Protein AF-A0A7J9RVY5-F1 (afdb_monomer_lite)

Secondary structure (DSSP, 8-state):
--HHHHHHHHHHHHHHTT---S-EEE-GGG--HHHHHHHTTS-EEEEE-HHHH---S-EEEEEEEEETTEEEEEEEEEEE-TTS-EEEEEE---S-HHHHHHHHHHHHHHHHHHHHHHHHHPPP-----HHHHHHHHHHHHHHHHHHHHTBTTB-HHHHHHHHHHHHH---HHHHHHHHHHHHHHHHHHHHTT--

Organism: Sulfurisphaera ohwakuensis (NCBI:txid69656)

Sequence (195 aa):
MTRLEIVENLIQQILALGLEIELVTLDAGFYSVDVINYLSRFNFIIGVPVEKVGIHRNFDGDYTAKSNGKKATFRLIVHHGREKEYLAKGTNLDVNRSIVVKWYNKVRTPIETSYKLIKSFLIFTSSRSWLFRLFIFLLAMLTYTLYLLLKGTTSKEDFRLLLTILLLQDNITILQEYLVKLFYPLFNSLELFSG

pLDDT: mean 85.32, std 13.31, range [40.22, 97.62]

Foldseek 3Di:
DALQVVVVVVVVVCVVVVDDDQEAEEEQVSDDLNNLVVCVVHWYKYWHDCVQVVDLDFDWAWDWDDDPNGIHIFTKGWDQDPVRDITIMTTNDPDDPVVSVVVNCVVVVVVVVLVVQLVVQQDDDPDPDPVVNVVSSVVSNVLSVVVVLQPPPDDPVRSVVLVVCVVPPPDVVVNVVVVCVSCVVVVVVVVVVVD

Radius of gyration: 22.19 Å; chains: 1; bounding box: 43×54×54 Å

Structure (mmCIF, N/CA/C/O backbone):
data_AF-A0A7J9RVY5-F1
#
_entry.id   AF-A0A7J9RVY5-F1
#
loop_
_atom_site.group_PDB
_atom_site.id
_atom_site.type_symbol
_atom_site.label_atom_id
_atom_site.label_alt_id
_atom_site.label_comp_id
_atom_site.label_asym_id
_atom_site.label_entity_id
_atom_site.label_seq_id
_atom_site.pdbx_PDB_ins_code
_atom_site.Cartn_x
_atom_site.Cartn_y
_atom_site.Cartn_z
_atom_site.occupancy
_atom_site.B_iso_or_equiv
_atom_site.auth_seq_id
_atom_site.auth_comp_id
_atom_site.auth_asym_id
_atom_site.auth_atom_id
_atom_site.pdbx_PDB_model_num
ATOM 1 N N . MET A 1 1 ? -9.584 -16.449 1.658 1.00 78.19 1 MET A N 1
ATOM 2 C CA . MET A 1 1 ? -9.492 -15.185 0.912 1.00 78.19 1 MET A CA 1
ATOM 3 C C . MET A 1 1 ? -8.128 -15.102 0.248 1.00 78.19 1 MET A C 1
ATOM 5 O O . MET A 1 1 ? -7.122 -15.227 0.944 1.00 78.19 1 MET A O 1
ATOM 9 N N . THR A 1 2 ? -8.075 -14.989 -1.074 1.00 92.38 2 THR A N 1
ATOM 10 C CA . THR A 1 2 ? -6.818 -14.895 -1.835 1.00 92.38 2 THR A CA 1
ATOM 11 C C . THR A 1 2 ? -6.280 -13.458 -1.857 1.00 92.38 2 THR A C 1
ATOM 13 O O . THR A 1 2 ? -6.992 -12.507 -1.540 1.00 92.38 2 THR A O 1
ATOM 16 N N . ARG A 1 3 ? -5.005 -13.268 -2.234 1.00 93.88 3 ARG A N 1
ATOM 17 C CA . ARG A 1 3 ? -4.419 -11.918 -2.390 1.00 93.88 3 ARG A CA 1
ATOM 18 C C . ARG A 1 3 ? -5.166 -11.092 -3.435 1.00 93.88 3 ARG A C 1
ATOM 20 O O . ARG A 1 3 ? -5.320 -9.892 -3.245 1.00 93.88 3 ARG A O 1
ATOM 27 N N . LEU A 1 4 ? -5.614 -11.745 -4.507 1.00 95.50 4 LEU A N 1
ATOM 28 C CA . LEU A 1 4 ? -6.390 -11.116 -5.567 1.00 95.50 4 LEU A CA 1
ATOM 29 C C . LEU A 1 4 ? -7.741 -10.631 -5.035 1.00 95.50 4 LEU A C 1
ATOM 31 O O . LEU A 1 4 ? -8.028 -9.450 -5.160 1.00 95.50 4 LEU A O 1
ATOM 35 N N . GLU A 1 5 ? -8.496 -11.492 -4.347 1.00 96.62 5 GLU A N 1
ATOM 36 C CA . GLU A 1 5 ? -9.796 -11.127 -3.758 1.00 96.62 5 GLU A CA 1
ATOM 37 C C . GLU A 1 5 ? -9.694 -9.930 -2.803 1.00 96.62 5 GLU A C 1
ATOM 39 O O . GLU A 1 5 ? -10.584 -9.085 -2.766 1.00 96.62 5 GLU A O 1
ATOM 44 N N . ILE A 1 6 ? -8.608 -9.829 -2.024 1.00 95.94 6 ILE A N 1
ATOM 45 C CA . ILE A 1 6 ? -8.374 -8.669 -1.145 1.00 95.94 6 ILE A CA 1
ATOM 46 C C . ILE A 1 6 ? -8.222 -7.393 -1.975 1.00 95.94 6 ILE A C 1
ATOM 48 O O . ILE A 1 6 ? -8.860 -6.388 -1.674 1.00 95.94 6 ILE A O 1
ATOM 52 N N . VAL A 1 7 ? -7.385 -7.429 -3.013 1.00 96.25 7 VAL A N 1
ATOM 53 C CA . VAL A 1 7 ? -7.118 -6.267 -3.872 1.00 96.25 7 VAL A CA 1
ATOM 54 C C . VAL A 1 7 ? -8.370 -5.859 -4.649 1.00 96.25 7 VAL A C 1
ATOM 56 O O . VAL A 1 7 ? -8.686 -4.673 -4.707 1.00 96.25 7 VAL A O 1
ATOM 59 N N . GLU A 1 8 ? -9.108 -6.827 -5.193 1.00 96.62 8 GLU A N 1
ATOM 60 C CA . GLU A 1 8 ? -10.379 -6.603 -5.883 1.00 96.62 8 GLU A CA 1
ATOM 61 C C . GLU A 1 8 ? -11.393 -5.933 -4.959 1.00 96.62 8 GLU A C 1
ATOM 63 O O . GLU A 1 8 ? -11.909 -4.871 -5.296 1.00 96.62 8 GLU A O 1
ATOM 68 N N . ASN A 1 9 ? -11.610 -6.479 -3.759 1.00 96.62 9 ASN A N 1
ATOM 69 C CA . ASN A 1 9 ? -12.565 -5.916 -2.807 1.00 96.62 9 ASN A CA 1
ATOM 70 C C . ASN A 1 9 ? -12.193 -4.499 -2.358 1.00 96.62 9 ASN A C 1
ATOM 72 O O . ASN A 1 9 ? -13.079 -3.660 -2.210 1.00 96.62 9 ASN A O 1
ATOM 76 N N . LEU A 1 10 ? -10.904 -4.212 -2.152 1.00 94.75 10 LEU A N 1
ATOM 77 C CA . LEU A 1 10 ? -10.448 -2.866 -1.794 1.00 94.75 10 LEU A CA 1
ATOM 78 C C . LEU A 1 10 ? -10.665 -1.868 -2.936 1.00 94.75 10 LEU A C 1
ATOM 80 O O . LEU A 1 10 ? -11.142 -0.762 -2.696 1.00 94.75 10 LEU A O 1
ATOM 84 N N . ILE A 1 11 ? -10.367 -2.257 -4.177 1.00 95.69 11 ILE A N 1
ATOM 85 C CA . ILE A 1 11 ? -10.605 -1.404 -5.348 1.00 95.69 11 ILE A CA 1
ATOM 86 C C . ILE A 1 11 ? -12.103 -1.171 -5.559 1.00 95.69 11 ILE A C 1
ATOM 88 O O . ILE A 1 11 ? -12.505 -0.034 -5.786 1.00 95.69 11 ILE A O 1
ATOM 92 N N . GLN A 1 12 ? -12.938 -2.202 -5.416 1.00 95.25 12 GLN A N 1
ATOM 93 C CA . GLN A 1 12 ? -14.391 -2.055 -5.535 1.00 95.25 12 GLN A CA 1
ATOM 94 C C . GLN A 1 12 ? -14.966 -1.104 -4.482 1.00 95.25 12 GLN A C 1
ATOM 96 O O . GLN A 1 12 ? -15.830 -0.298 -4.807 1.00 95.25 12 GLN A O 1
ATOM 101 N N . GLN A 1 13 ? -14.456 -1.135 -3.247 1.00 95.38 13 GLN A N 1
ATOM 102 C CA . GLN A 1 13 ? -14.859 -0.175 -2.216 1.00 95.38 13 GLN A CA 1
ATOM 103 C C . GLN A 1 13 ? -14.513 1.266 -2.606 1.00 95.38 13 GLN A C 1
ATOM 105 O O . GLN A 1 13 ? -15.342 2.150 -2.426 1.00 95.38 13 GLN A O 1
ATOM 110 N N . ILE A 1 14 ? -13.328 1.509 -3.175 1.00 93.62 14 ILE A N 1
ATOM 111 C CA . ILE A 1 14 ? -12.928 2.852 -3.631 1.00 93.62 14 ILE A CA 1
ATOM 112 C C . ILE A 1 14 ? -13.825 3.325 -4.782 1.00 93.62 14 ILE A C 1
ATOM 114 O O . ILE A 1 14 ? -14.318 4.450 -4.754 1.00 93.62 14 ILE A O 1
ATOM 118 N N . LEU A 1 15 ? -14.091 2.456 -5.760 1.00 93.00 15 LEU A N 1
ATOM 119 C CA 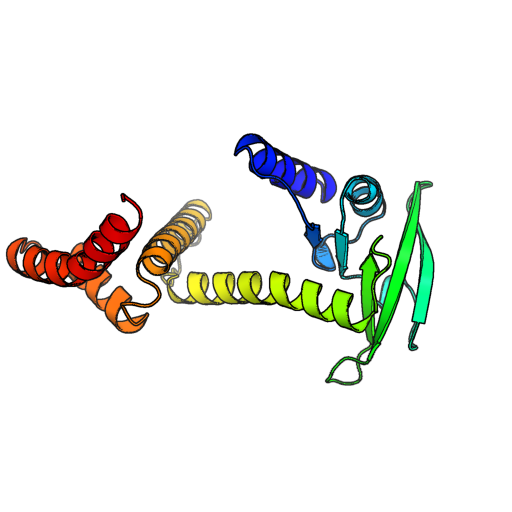. LEU A 1 15 ? -14.959 2.778 -6.895 1.00 93.00 15 LEU A CA 1
ATOM 120 C C . LEU A 1 15 ? -16.412 3.022 -6.462 1.00 93.00 15 LEU A C 1
ATOM 122 O O . LEU A 1 15 ? -17.058 3.929 -6.976 1.00 93.00 15 LEU A O 1
ATOM 126 N N . ALA A 1 16 ? -16.915 2.266 -5.481 1.00 95.50 16 ALA A N 1
ATOM 127 C CA . ALA A 1 16 ? -18.249 2.460 -4.912 1.00 95.50 16 ALA A CA 1
ATOM 128 C C . ALA A 1 16 ? -18.402 3.807 -4.181 1.00 95.50 16 ALA A C 1
ATOM 130 O O . ALA A 1 16 ? -19.516 4.309 -4.058 1.00 95.50 16 ALA A O 1
ATOM 131 N N . LEU A 1 17 ? -17.295 4.410 -3.733 1.00 94.62 17 LEU A N 1
ATOM 132 C CA . LEU A 1 17 ? -17.270 5.772 -3.190 1.00 94.62 17 LEU A CA 1
ATOM 133 C C . LEU A 1 17 ? -17.254 6.855 -4.287 1.00 94.62 17 LEU A C 1
ATOM 135 O O . LEU A 1 17 ? -17.244 8.038 -3.959 1.00 94.62 17 LEU A O 1
ATOM 139 N N . GLY A 1 18 ? -17.242 6.476 -5.571 1.00 93.38 18 GLY A N 1
ATOM 140 C CA . GLY A 1 18 ? -17.193 7.408 -6.702 1.00 93.38 18 GLY A CA 1
ATOM 141 C C . GLY A 1 18 ? -15.821 8.049 -6.923 1.00 93.38 18 GLY A C 1
ATOM 142 O O . GLY A 1 18 ? -15.733 9.086 -7.574 1.00 93.38 18 GLY A O 1
ATOM 143 N N . LEU A 1 19 ? -14.754 7.465 -6.367 1.00 92.38 19 LEU A N 1
ATOM 144 C CA . LEU A 1 19 ? -13.394 7.988 -6.487 1.00 92.38 19 LEU A CA 1
ATOM 145 C C . LEU A 1 19 ? -12.668 7.376 -7.688 1.00 92.38 19 LEU A C 1
ATOM 147 O O . LEU A 1 19 ? -12.682 6.160 -7.891 1.00 92.38 19 LEU A O 1
ATOM 151 N N . GLU A 1 20 ? -11.968 8.219 -8.444 1.00 92.25 20 GLU A N 1
ATOM 152 C CA . GLU A 1 20 ? -11.080 7.775 -9.517 1.00 92.25 20 GLU A CA 1
ATOM 153 C C . GLU A 1 20 ? -9.735 7.286 -8.962 1.00 92.25 20 GLU A C 1
ATOM 155 O O . GLU A 1 20 ? -9.159 7.866 -8.038 1.00 92.25 20 GLU A O 1
ATOM 160 N N . ILE A 1 21 ? -9.214 6.202 -9.539 1.00 93.75 21 ILE A N 1
ATOM 161 C CA . ILE A 1 21 ? -7.953 5.587 -9.116 1.00 93.75 21 ILE A CA 1
ATOM 162 C C . ILE A 1 21 ? -6.838 6.024 -10.068 1.00 93.75 21 ILE A C 1
ATOM 164 O O . ILE A 1 21 ? -6.698 5.479 -11.161 1.00 93.75 21 ILE A O 1
ATOM 168 N N . GLU A 1 22 ? -6.007 6.971 -9.629 1.00 93.69 22 GLU A N 1
ATOM 169 C CA . GLU A 1 22 ? -4.858 7.458 -10.410 1.00 93.69 22 GLU A CA 1
ATOM 170 C C . GLU A 1 22 ? -3.693 6.453 -10.433 1.00 93.69 22 GLU A C 1
ATOM 172 O O . GLU A 1 22 ? -3.043 6.261 -11.462 1.00 93.69 22 GLU A O 1
ATOM 177 N N . LEU A 1 23 ? -3.413 5.816 -9.289 1.00 95.12 23 LEU A N 1
ATOM 178 C CA . LEU A 1 23 ? -2.263 4.935 -9.094 1.00 95.12 23 LEU A CA 1
ATOM 179 C C . LEU A 1 23 ? -2.535 3.903 -7.995 1.00 95.12 23 LEU A C 1
ATOM 181 O O . LEU A 1 23 ? -2.891 4.255 -6.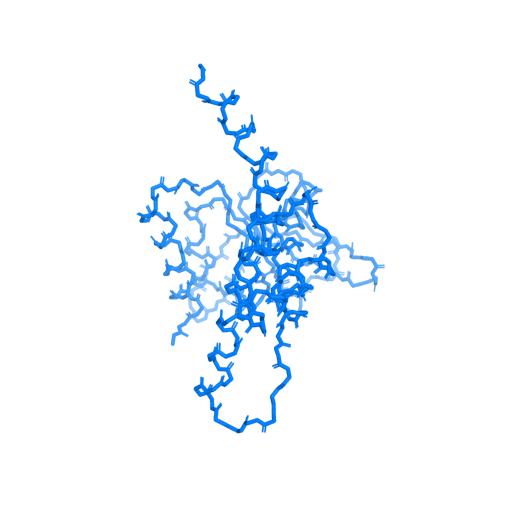871 1.00 95.12 23 LEU A O 1
ATOM 185 N N . VAL A 1 24 ? -2.262 2.631 -8.282 1.00 96.38 24 VAL A N 1
ATOM 186 C CA . VAL A 1 24 ? -2.326 1.546 -7.297 1.00 96.38 24 VAL A CA 1
ATOM 187 C C . VAL A 1 24 ? -0.921 1.156 -6.855 1.00 96.38 24 VAL A C 1
ATOM 189 O O . VAL A 1 24 ? -0.122 0.653 -7.644 1.00 96.38 24 VAL A O 1
ATOM 192 N N . THR A 1 25 ? -0.607 1.333 -5.571 1.00 96.19 25 THR A N 1
ATOM 193 C CA . THR A 1 25 ? 0.672 0.874 -5.014 1.00 96.19 25 THR A CA 1
ATOM 194 C C . THR A 1 25 ? 0.478 -0.259 -4.021 1.00 96.19 25 THR A C 1
ATOM 196 O O . THR A 1 25 ? -0.273 -0.099 -3.060 1.00 96.19 25 THR A O 1
ATOM 199 N N . LEU A 1 26 ? 1.192 -1.370 -4.199 1.00 95.69 26 LEU A N 1
ATOM 200 C CA . LEU A 1 26 ? 1.130 -2.522 -3.296 1.00 95.69 26 LEU A CA 1
ATOM 201 C C . LEU A 1 26 ? 2.520 -2.945 -2.827 1.00 95.69 26 LEU A C 1
ATOM 203 O O . LEU A 1 26 ? 3.500 -2.839 -3.560 1.00 95.69 26 LEU A O 1
ATOM 207 N N . ASP A 1 27 ? 2.607 -3.472 -1.611 1.00 93.62 27 ASP A N 1
ATOM 208 C CA . ASP A 1 27 ? 3.861 -4.010 -1.089 1.00 93.62 27 ASP A CA 1
ATOM 209 C C . ASP A 1 27 ? 4.161 -5.428 -1.614 1.00 93.62 27 ASP A C 1
ATOM 211 O O . ASP A 1 27 ? 3.298 -6.110 -2.175 1.00 93.62 27 ASP A O 1
ATOM 215 N N . ALA A 1 28 ? 5.392 -5.898 -1.398 1.00 93.38 28 ALA A N 1
ATOM 216 C CA . ALA A 1 28 ? 5.871 -7.202 -1.853 1.00 93.38 28 ALA A CA 1
ATOM 217 C C . ALA A 1 28 ? 5.049 -8.396 -1.333 1.00 93.38 28 ALA A C 1
ATOM 219 O O . ALA A 1 28 ? 5.008 -9.441 -1.986 1.00 93.38 28 ALA A O 1
ATOM 220 N N . GLY A 1 29 ? 4.330 -8.237 -0.215 1.00 93.06 29 GLY A N 1
ATOM 221 C CA . GLY A 1 29 ? 3.389 -9.241 0.293 1.00 93.06 29 GLY A CA 1
ATOM 222 C C . GLY A 1 29 ? 2.243 -9.581 -0.673 1.00 93.06 29 GLY A C 1
ATOM 223 O O . GLY A 1 29 ? 1.740 -10.707 -0.655 1.00 93.06 29 GLY A O 1
ATOM 224 N N . PHE A 1 30 ? 1.869 -8.657 -1.566 1.00 95.25 30 PHE A N 1
ATOM 225 C CA . PHE A 1 30 ? 0.822 -8.863 -2.574 1.00 95.25 30 PHE A CA 1
ATOM 226 C C . PHE A 1 30 ? 1.353 -9.397 -3.911 1.00 95.25 30 PHE A C 1
ATOM 228 O O . PHE A 1 30 ? 0.563 -9.721 -4.799 1.00 95.25 30 PHE A O 1
ATOM 235 N N . TYR A 1 31 ? 2.673 -9.557 -4.058 1.00 95.25 31 TYR A N 1
ATOM 236 C CA . TYR A 1 31 ? 3.283 -10.026 -5.300 1.00 95.25 31 TYR A CA 1
ATOM 237 C C . TYR A 1 31 ? 2.786 -11.429 -5.684 1.00 95.25 31 TYR A C 1
ATOM 239 O O . TYR A 1 31 ? 3.057 -12.433 -5.010 1.00 95.25 31 TYR A O 1
ATOM 247 N N . SER A 1 32 ? 2.043 -11.493 -6.788 1.00 95.38 32 SER A N 1
ATOM 248 C CA . SER A 1 32 ? 1.593 -12.718 -7.448 1.00 95.38 32 SER A CA 1
ATOM 249 C C . SER A 1 32 ? 1.232 -12.420 -8.903 1.00 95.38 32 SER A C 1
ATOM 251 O O . SER A 1 32 ? 0.860 -11.295 -9.228 1.00 95.38 32 SER A O 1
ATOM 253 N N . VAL A 1 33 ? 1.327 -13.430 -9.772 1.00 95.62 33 VAL A N 1
ATOM 254 C CA . VAL A 1 33 ? 0.987 -13.293 -11.200 1.00 95.62 33 VAL A CA 1
ATOM 255 C C . VAL A 1 33 ? -0.466 -12.846 -11.387 1.00 95.62 33 VAL A C 1
ATOM 257 O O . VAL A 1 33 ? -0.729 -11.975 -12.207 1.00 95.62 33 VAL A O 1
ATOM 260 N N . ASP A 1 34 ? -1.390 -13.378 -10.585 1.00 96.00 34 ASP A N 1
ATOM 261 C CA . ASP A 1 34 ? -2.809 -13.014 -10.641 1.00 96.00 34 ASP A CA 1
ATOM 262 C C . ASP A 1 34 ? -3.054 -11.544 -10.270 1.00 96.00 34 ASP A C 1
ATOM 264 O O . ASP A 1 34 ? -3.747 -10.837 -10.998 1.00 96.00 34 ASP A O 1
ATOM 268 N N . VAL A 1 35 ? -2.424 -11.055 -9.193 1.00 96.94 35 VAL A N 1
ATOM 269 C CA . VAL A 1 35 ? -2.526 -9.641 -8.791 1.00 96.94 35 VAL A CA 1
ATOM 270 C C . VAL A 1 35 ? -1.943 -8.727 -9.865 1.00 96.94 35 VAL A C 1
ATOM 272 O O . VAL A 1 35 ? -2.559 -7.723 -10.192 1.00 96.94 35 VAL A O 1
ATOM 275 N N . ILE A 1 36 ? -0.794 -9.064 -10.455 1.00 96.56 36 ILE A N 1
ATOM 276 C CA . ILE A 1 36 ? -0.178 -8.226 -11.499 1.00 96.56 36 ILE A CA 1
ATOM 277 C C . ILE A 1 36 ? -1.064 -8.165 -12.746 1.00 96.56 36 ILE A C 1
ATOM 279 O O . ILE A 1 36 ? -1.282 -7.085 -13.290 1.00 96.56 36 ILE A O 1
ATOM 283 N N . ASN A 1 37 ? -1.615 -9.303 -13.173 1.00 96.56 37 ASN A N 1
ATOM 284 C CA . ASN A 1 37 ? -2.540 -9.342 -14.302 1.00 96.56 37 ASN A CA 1
ATOM 285 C C . ASN A 1 37 ? -3.797 -8.508 -14.034 1.00 96.56 37 ASN A C 1
ATOM 287 O O . ASN A 1 37 ? -4.242 -7.789 -14.922 1.00 96.56 37 ASN A O 1
ATOM 291 N N . TYR A 1 38 ? -4.338 -8.540 -12.816 1.00 96.75 38 TYR A N 1
ATOM 292 C CA . TYR A 1 38 ? -5.455 -7.675 -12.439 1.00 96.75 38 TYR A CA 1
ATOM 293 C C . TYR A 1 38 ? -5.069 -6.186 -12.438 1.00 96.75 38 TYR A C 1
ATOM 295 O O . TYR A 1 38 ? -5.774 -5.359 -13.017 1.00 96.75 38 TYR A O 1
ATOM 303 N N . LEU A 1 39 ? -3.913 -5.852 -11.855 1.00 96.50 39 LEU A N 1
ATOM 304 C CA . LEU A 1 39 ? -3.394 -4.486 -11.791 1.00 96.50 39 LEU A CA 1
ATOM 305 C C . LEU A 1 39 ? -3.061 -3.890 -13.158 1.00 96.50 39 LEU A C 1
ATOM 307 O O . LEU A 1 39 ? -3.041 -2.674 -13.265 1.00 96.50 39 LEU A O 1
ATOM 311 N N . SER A 1 40 ? -2.842 -4.701 -14.198 1.00 94.69 40 SER A N 1
ATOM 312 C CA . SER A 1 40 ? -2.538 -4.219 -15.557 1.00 94.69 40 SER A CA 1
ATOM 313 C C . SER A 1 40 ? -3.595 -3.271 -16.144 1.00 94.69 40 SER A C 1
ATOM 315 O O . SER A 1 40 ? -3.294 -2.513 -17.062 1.00 94.69 40 SER A O 1
ATOM 317 N N . ARG A 1 41 ? -4.814 -3.286 -15.590 1.00 95.00 41 ARG A N 1
ATOM 318 C CA . ARG A 1 41 ? -5.923 -2.379 -15.927 1.00 95.00 41 ARG A CA 1
ATOM 319 C C . ARG A 1 41 ? -5.762 -0.968 -15.354 1.00 95.00 41 ARG A C 1
ATOM 321 O O . ARG A 1 41 ? -6.509 -0.075 -15.733 1.00 95.00 41 ARG A O 1
ATOM 328 N N . PHE A 1 42 ? -4.828 -0.786 -14.428 1.00 96.12 42 PHE A N 1
ATOM 329 C CA . PHE A 1 42 ? -4.567 0.456 -13.715 1.00 96.12 42 PHE A CA 1
ATOM 330 C C . PHE A 1 42 ? -3.101 0.843 -13.876 1.00 96.12 42 PHE A C 1
ATOM 332 O O . PHE A 1 42 ? -2.238 0.006 -14.138 1.00 96.12 42 PHE A O 1
ATOM 339 N N . ASN A 1 43 ? -2.783 2.106 -13.631 1.00 96.81 43 ASN A N 1
ATOM 340 C CA . ASN A 1 43 ? -1.408 2.488 -13.339 1.00 96.81 43 ASN A CA 1
ATOM 341 C C . ASN A 1 43 ? -1.004 1.862 -12.004 1.00 96.81 43 ASN A C 1
ATOM 343 O O . ASN A 1 43 ? -1.700 2.058 -11.004 1.00 96.81 43 ASN A O 1
ATOM 347 N N . PHE A 1 44 ? 0.106 1.122 -11.955 1.00 97.44 44 PHE A N 1
ATOM 348 C CA . PHE A 1 44 ? 0.511 0.461 -10.715 1.00 97.44 44 PHE A CA 1
ATOM 349 C C . PHE A 1 44 ? 2.008 0.489 -10.432 1.00 97.44 44 PHE A C 1
ATOM 351 O O . PHE A 1 44 ? 2.846 0.530 -11.334 1.00 97.44 44 PHE A O 1
ATOM 358 N N . ILE A 1 45 ? 2.347 0.393 -9.145 1.00 97.50 45 ILE A N 1
ATOM 359 C CA . ILE A 1 45 ? 3.700 0.092 -8.669 1.00 97.50 45 ILE A CA 1
ATOM 360 C C . ILE A 1 45 ? 3.608 -0.948 -7.553 1.00 97.50 45 ILE A C 1
ATOM 362 O O . ILE A 1 45 ? 3.047 -0.692 -6.491 1.00 97.50 45 ILE A O 1
ATOM 366 N N . ILE A 1 46 ? 4.204 -2.117 -7.753 1.00 96.88 46 ILE A N 1
ATOM 367 C CA . ILE A 1 46 ? 4.215 -3.200 -6.770 1.00 96.88 46 ILE A CA 1
ATOM 368 C C . ILE A 1 46 ? 5.634 -3.480 -6.273 1.00 96.88 46 ILE A C 1
ATOM 370 O O . ILE A 1 46 ? 6.593 -3.490 -7.044 1.00 96.88 46 ILE A O 1
ATOM 374 N N . GLY A 1 47 ? 5.789 -3.717 -4.972 1.00 95.38 47 GLY A N 1
ATOM 375 C CA . GLY A 1 47 ? 7.007 -4.297 -4.420 1.00 95.38 47 GLY A CA 1
ATOM 376 C C . GLY A 1 47 ? 7.231 -5.699 -4.982 1.00 95.38 47 GLY A C 1
ATOM 377 O O . GLY A 1 47 ? 6.308 -6.504 -5.034 1.00 95.38 47 GLY A O 1
ATOM 378 N N . VAL A 1 48 ? 8.455 -6.015 -5.395 1.00 95.25 48 VAL A N 1
ATOM 379 C CA . VAL A 1 48 ? 8.792 -7.359 -5.874 1.00 95.25 48 VAL A CA 1
ATOM 380 C C . VAL A 1 48 ? 9.888 -7.934 -4.975 1.00 95.25 48 VAL A C 1
ATOM 382 O O . VAL A 1 48 ? 10.893 -7.258 -4.756 1.00 95.25 48 VAL A O 1
ATOM 385 N N . PRO A 1 49 ? 9.729 -9.154 -4.429 1.00 92.69 49 PRO A N 1
ATOM 386 C CA . PRO A 1 49 ? 10.807 -9.816 -3.700 1.00 92.69 49 PRO A CA 1
ATOM 387 C C . PRO A 1 49 ? 11.982 -10.106 -4.640 1.00 92.69 49 PRO A C 1
ATOM 389 O O . PRO A 1 49 ? 11.807 -10.824 -5.626 1.00 92.69 49 PRO A O 1
ATOM 392 N N . VAL A 1 50 ? 13.173 -9.581 -4.340 1.00 89.69 50 VAL A N 1
ATOM 393 C CA . VAL A 1 50 ? 14.364 -9.756 -5.197 1.00 89.69 50 VAL A CA 1
ATOM 394 C C . VAL A 1 50 ? 14.720 -11.227 -5.379 1.00 89.69 50 VAL A C 1
ATOM 396 O O . VAL A 1 50 ? 15.010 -11.647 -6.497 1.00 89.69 50 VAL A O 1
ATOM 399 N N . GLU A 1 51 ? 14.584 -12.029 -4.324 1.00 87.25 51 GLU A N 1
ATOM 400 C CA . GLU A 1 51 ? 14.810 -13.479 -4.352 1.00 87.25 51 GLU A CA 1
ATOM 401 C C . GLU A 1 51 ? 13.961 -14.195 -5.410 1.00 87.25 51 GLU A C 1
ATOM 403 O O . GLU A 1 51 ? 14.421 -15.142 -6.040 1.00 87.25 51 GLU A O 1
ATOM 408 N N . LYS A 1 52 ? 12.733 -13.719 -5.662 1.00 85.81 52 LYS A N 1
ATOM 409 C CA . LYS A 1 52 ? 11.845 -14.313 -6.673 1.00 85.81 52 LYS A CA 1
ATOM 410 C C . LYS A 1 52 ? 12.227 -13.954 -8.101 1.00 85.81 52 LYS A C 1
ATOM 412 O O . LYS A 1 52 ? 11.834 -14.659 -9.024 1.00 85.81 52 LYS A O 1
ATOM 417 N N . VAL A 1 53 ? 12.938 -12.848 -8.287 1.00 86.94 53 VAL A N 1
ATOM 418 C CA . VAL A 1 53 ? 13.382 -12.391 -9.607 1.00 86.94 53 VAL A CA 1
ATOM 419 C C . VAL A 1 53 ? 14.787 -12.908 -9.917 1.00 86.94 53 VAL A C 1
ATOM 421 O O . VAL A 1 53 ? 15.108 -13.158 -11.074 1.00 86.94 53 VAL A O 1
ATOM 424 N N . GLY A 1 54 ? 15.634 -13.065 -8.896 1.00 85.88 54 GLY A N 1
ATOM 425 C CA . GLY A 1 54 ? 17.022 -13.510 -9.039 1.00 85.88 54 GLY A CA 1
ATOM 426 C C . GLY A 1 54 ? 17.972 -12.448 -9.607 1.00 85.88 54 GLY A C 1
ATOM 427 O O . GLY A 1 54 ? 19.138 -12.743 -9.866 1.00 85.88 54 GLY A O 1
ATOM 428 N N . ILE A 1 55 ? 17.515 -11.205 -9.794 1.00 87.38 55 ILE A N 1
ATOM 429 C CA . ILE A 1 55 ? 18.317 -10.118 -10.368 1.00 87.38 55 ILE A CA 1
ATOM 430 C C . ILE A 1 55 ? 18.939 -9.285 -9.243 1.00 87.38 55 ILE A C 1
ATOM 432 O O . ILE A 1 55 ? 18.263 -8.489 -8.600 1.00 87.38 55 ILE A O 1
ATOM 436 N N . HIS A 1 56 ? 20.250 -9.441 -9.054 1.00 87.12 56 HIS A N 1
ATOM 437 C CA . HIS A 1 56 ? 21.049 -8.756 -8.029 1.00 87.12 56 HIS A CA 1
ATOM 438 C C . HIS A 1 56 ? 21.985 -7.723 -8.665 1.00 87.12 56 HIS A C 1
ATOM 440 O O . HIS A 1 56 ? 23.201 -7.756 -8.488 1.00 87.12 56 HIS A O 1
ATOM 446 N N . ARG A 1 57 ? 21.416 -6.850 -9.497 1.00 88.38 57 ARG A N 1
ATOM 447 C CA . ARG A 1 57 ? 22.110 -5.742 -10.164 1.00 88.38 57 ARG A CA 1
ATOM 448 C C . ARG A 1 57 ? 21.115 -4.635 -10.477 1.00 88.38 57 ARG A C 1
ATOM 450 O O . ARG A 1 57 ? 19.911 -4.884 -10.494 1.00 88.38 57 ARG A O 1
ATOM 457 N N . ASN A 1 58 ? 21.611 -3.436 -10.780 1.00 90.25 58 ASN A N 1
ATOM 458 C CA . ASN A 1 58 ? 20.761 -2.399 -11.360 1.00 90.25 58 ASN A CA 1
ATOM 459 C C . ASN A 1 58 ? 20.139 -2.926 -12.662 1.00 90.25 58 ASN A C 1
ATOM 461 O O . ASN A 1 58 ? 20.855 -3.377 -13.557 1.00 90.25 58 ASN A O 1
ATOM 465 N N . PHE A 1 59 ? 18.814 -2.889 -12.739 1.00 92.69 59 PHE A N 1
ATOM 466 C CA . PHE A 1 59 ? 18.051 -3.380 -13.878 1.00 92.69 59 PHE A CA 1
ATOM 467 C C . PHE A 1 59 ? 16.835 -2.487 -14.092 1.00 92.69 59 PHE A C 1
ATOM 469 O O . PHE A 1 59 ? 16.207 -2.054 -13.128 1.00 92.69 59 PHE A O 1
ATOM 476 N N . ASP A 1 60 ? 16.525 -2.211 -15.349 1.00 95.25 60 ASP A N 1
ATOM 477 C CA . ASP A 1 60 ? 15.317 -1.513 -15.763 1.00 95.25 60 ASP A CA 1
ATOM 478 C C . ASP A 1 60 ? 14.929 -2.065 -17.134 1.00 95.25 60 ASP A C 1
ATOM 480 O O . ASP A 1 60 ? 15.704 -1.956 -18.085 1.00 95.25 60 ASP A O 1
ATOM 484 N N . GLY A 1 61 ? 13.790 -2.744 -17.211 1.00 94.19 61 GLY A N 1
ATOM 485 C CA . GLY A 1 61 ? 13.323 -3.349 -18.450 1.00 94.19 61 GLY A CA 1
ATOM 486 C C . GLY A 1 61 ? 12.166 -4.311 -18.237 1.00 94.19 61 GLY A C 1
ATOM 487 O O . GLY A 1 61 ? 11.703 -4.520 -17.113 1.00 94.19 61 GLY A O 1
ATOM 488 N N . ASP A 1 62 ? 11.706 -4.915 -19.325 1.00 95.12 62 ASP A N 1
ATOM 489 C CA . ASP A 1 62 ? 10.577 -5.836 -19.286 1.00 95.12 6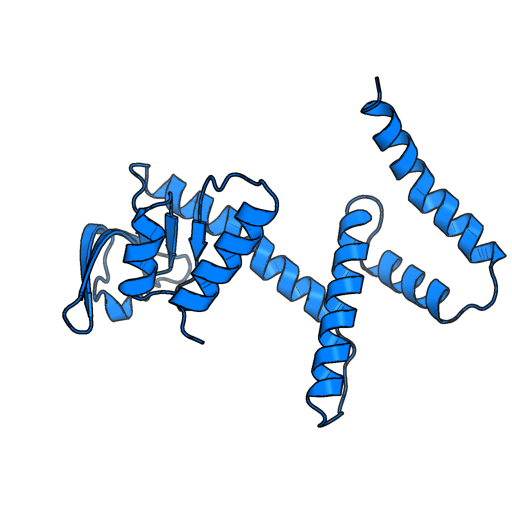2 ASP A CA 1
ATOM 490 C C . ASP A 1 62 ? 10.937 -7.151 -18.597 1.00 95.12 62 ASP A C 1
ATOM 492 O O . ASP A 1 62 ? 11.977 -7.768 -18.841 1.00 95.12 62 ASP A O 1
ATOM 496 N N . TYR A 1 63 ? 10.034 -7.604 -17.736 1.00 95.19 63 TYR A N 1
ATOM 497 C CA . TYR A 1 63 ? 10.151 -8.853 -17.008 1.00 95.19 63 TYR A CA 1
ATOM 498 C C . TYR A 1 63 ? 8.849 -9.637 -17.102 1.00 95.19 63 TYR A C 1
ATOM 500 O O . TYR A 1 63 ? 7.756 -9.101 -16.929 1.00 95.19 63 TYR A O 1
ATOM 508 N N . THR A 1 64 ? 8.963 -10.938 -17.360 1.00 94.62 64 THR A N 1
ATOM 509 C CA . THR A 1 64 ? 7.818 -11.851 -17.397 1.00 94.62 64 THR A CA 1
ATOM 510 C C . THR A 1 64 ? 7.882 -12.810 -16.217 1.00 94.62 64 THR A C 1
ATOM 512 O O . THR A 1 64 ? 8.679 -13.750 -16.211 1.00 94.62 64 THR A O 1
ATOM 515 N N . ALA A 1 65 ? 6.996 -12.618 -15.244 1.00 92.88 65 ALA A N 1
ATOM 516 C CA . ALA A 1 65 ? 6.783 -13.576 -14.170 1.00 92.88 65 ALA A CA 1
ATOM 517 C C . ALA A 1 65 ? 5.929 -14.748 -14.672 1.00 92.88 65 ALA A C 1
ATOM 519 O O . ALA A 1 65 ? 4.956 -14.554 -15.403 1.00 92.88 65 ALA A O 1
ATOM 520 N N . LYS A 1 66 ? 6.268 -15.973 -14.257 1.00 91.94 66 LYS A N 1
ATOM 521 C CA . LYS A 1 66 ? 5.503 -17.187 -14.571 1.00 91.94 66 LYS A CA 1
ATOM 522 C C . LYS A 1 66 ? 5.144 -17.912 -13.280 1.00 91.94 66 LYS A C 1
ATOM 524 O O . LYS A 1 66 ? 5.997 -18.084 -12.417 1.00 91.94 66 LYS A O 1
ATOM 529 N N . SER A 1 67 ? 3.892 -18.335 -13.149 1.00 89.94 67 SER A N 1
ATOM 530 C CA . SER A 1 67 ? 3.410 -19.103 -11.997 1.00 89.94 67 SER A CA 1
ATOM 531 C C . SER A 1 67 ? 2.196 -19.927 -12.405 1.00 89.94 67 SER A C 1
ATOM 533 O O . SER A 1 67 ? 1.266 -19.376 -12.984 1.00 89.94 67 SER A O 1
ATOM 535 N N . ASN A 1 68 ? 2.186 -21.227 -12.092 1.00 84.44 68 ASN A N 1
ATOM 536 C CA . ASN A 1 68 ? 1.058 -22.143 -12.331 1.00 84.44 68 ASN A CA 1
ATOM 537 C C . ASN A 1 68 ? 0.429 -22.011 -13.736 1.00 84.44 68 ASN A C 1
ATOM 539 O O . ASN A 1 68 ? -0.777 -21.830 -13.874 1.00 84.44 68 ASN A O 1
ATOM 543 N N . GLY A 1 69 ? 1.258 -22.019 -14.786 1.00 87.44 69 GLY A N 1
ATOM 544 C CA . GLY A 1 69 ? 0.813 -21.899 -16.184 1.00 87.44 69 GLY A CA 1
ATOM 545 C C . GLY A 1 69 ? 0.412 -20.486 -16.632 1.00 87.44 69 GLY A C 1
ATOM 546 O O . GLY A 1 69 ? 0.352 -20.225 -17.832 1.00 87.44 69 GLY A O 1
ATOM 547 N N . LYS A 1 70 ? 0.219 -19.546 -15.702 1.00 92.56 70 LYS A N 1
ATOM 548 C CA . LYS A 1 70 ? -0.057 -18.135 -15.990 1.00 92.56 70 LYS A CA 1
ATOM 549 C C . LYS A 1 70 ? 1.239 -17.343 -16.135 1.00 92.56 70 LYS A C 1
ATOM 551 O O . LYS A 1 70 ? 2.270 -17.673 -15.538 1.00 92.56 70 LYS A O 1
ATOM 556 N N . LYS A 1 71 ? 1.174 -16.271 -16.922 1.00 94.62 71 LYS A N 1
ATOM 557 C CA . LYS A 1 71 ? 2.274 -15.324 -17.127 1.00 94.62 71 LYS A CA 1
ATOM 558 C C . LYS A 1 71 ? 1.769 -13.904 -16.893 1.00 94.62 71 LYS A C 1
ATOM 560 O O . LYS A 1 71 ? 0.605 -13.629 -17.173 1.00 94.62 71 LYS A O 1
ATOM 565 N N . ALA A 1 72 ? 2.638 -13.044 -16.378 1.00 94.62 72 ALA A N 1
ATOM 566 C CA . ALA A 1 72 ? 2.404 -11.611 -16.252 1.00 94.62 72 ALA A CA 1
ATOM 567 C C . ALA A 1 72 ? 3.666 -10.870 -16.689 1.00 94.62 72 ALA A C 1
ATOM 569 O O . ALA A 1 72 ? 4.749 -11.155 -16.169 1.00 94.62 72 ALA A O 1
ATOM 570 N N . THR A 1 73 ? 3.523 -9.938 -17.627 1.00 95.25 73 THR A N 1
ATOM 571 C CA . THR A 1 73 ? 4.624 -9.107 -18.126 1.00 95.25 73 THR A CA 1
ATOM 572 C C . THR A 1 73 ? 4.470 -7.693 -17.594 1.00 95.25 73 THR A C 1
ATOM 574 O O . THR A 1 73 ? 3.380 -7.132 -17.636 1.00 95.25 73 THR A O 1
ATOM 577 N N . PHE A 1 74 ? 5.552 -7.137 -17.064 1.00 96.12 74 PHE A N 1
ATOM 578 C CA . PHE A 1 74 ? 5.593 -5.789 -16.513 1.00 96.12 74 PHE A CA 1
ATOM 579 C C . PHE A 1 74 ? 7.028 -5.263 -16.540 1.00 96.12 74 PHE A C 1
ATOM 581 O O . PHE A 1 74 ? 7.984 -6.041 -16.569 1.00 96.12 74 PHE A O 1
ATOM 588 N N . ARG A 1 75 ? 7.191 -3.945 -16.474 1.00 96.94 75 ARG A N 1
ATOM 589 C CA . ARG A 1 75 ? 8.501 -3.318 -16.333 1.00 96.94 75 ARG A CA 1
ATOM 590 C C . ARG A 1 75 ? 9.015 -3.536 -14.917 1.00 96.94 75 ARG A C 1
ATOM 592 O O . ARG A 1 75 ? 8.373 -3.158 -13.934 1.00 96.94 75 ARG A O 1
ATOM 599 N N . LEU A 1 76 ? 10.183 -4.146 -14.802 1.00 96.88 76 LEU A N 1
ATOM 600 C CA . LEU A 1 76 ? 10.860 -4.389 -13.542 1.00 96.88 76 LEU A CA 1
ATOM 601 C C . LEU A 1 76 ? 12.026 -3.423 -13.380 1.00 96.88 76 LEU A C 1
ATOM 603 O O . LEU A 1 76 ? 12.890 -3.301 -14.242 1.00 96.88 76 LEU A O 1
ATOM 607 N N . ILE A 1 77 ? 12.079 -2.811 -12.207 1.00 95.69 77 ILE A N 1
ATOM 608 C CA . ILE A 1 77 ? 13.113 -1.877 -11.799 1.00 95.69 77 ILE A CA 1
ATOM 609 C C . ILE A 1 77 ? 13.796 -2.435 -10.556 1.00 95.69 77 ILE A C 1
ATOM 611 O O . ILE A 1 77 ? 13.170 -2.571 -9.503 1.00 95.69 77 ILE A O 1
ATOM 615 N N . VAL A 1 78 ? 15.093 -2.709 -10.656 1.00 94.38 78 VAL A N 1
ATOM 616 C CA . VAL A 1 78 ? 15.954 -3.128 -9.546 1.00 94.38 78 VAL A CA 1
ATOM 617 C C . VAL A 1 78 ? 17.013 -2.058 -9.311 1.00 94.38 78 VAL A C 1
ATOM 619 O O . VAL A 1 78 ? 17.675 -1.599 -10.243 1.00 94.38 78 VAL A O 1
ATOM 622 N N . HIS A 1 79 ? 17.164 -1.629 -8.061 1.00 89.94 79 HIS A N 1
ATOM 623 C CA . HIS A 1 79 ? 18.156 -0.631 -7.666 1.00 89.94 79 HIS A CA 1
ATOM 624 C C . HIS A 1 79 ? 18.727 -0.926 -6.280 1.00 89.94 79 HIS A C 1
ATOM 626 O O . HIS A 1 79 ? 18.113 -1.641 -5.489 1.00 89.94 79 HIS A O 1
ATOM 632 N N . HIS A 1 80 ? 19.893 -0.356 -5.982 1.00 87.81 80 HIS A N 1
ATOM 633 C CA . HIS A 1 80 ? 20.459 -0.404 -4.636 1.00 87.81 80 HIS A CA 1
ATOM 634 C C . HIS A 1 80 ? 19.656 0.457 -3.658 1.00 87.81 80 HIS A C 1
ATOM 636 O O . HIS A 1 80 ? 19.418 1.643 -3.899 1.00 87.81 80 HIS A O 1
ATOM 642 N N . GLY A 1 81 ? 19.271 -0.151 -2.539 1.00 79.88 81 GLY A N 1
ATOM 643 C CA . GLY A 1 81 ? 18.779 0.534 -1.355 1.00 79.88 81 GLY A CA 1
ATOM 644 C C . GLY A 1 81 ? 19.912 1.141 -0.522 1.00 79.88 81 GLY A C 1
ATOM 645 O O . GLY A 1 81 ? 21.089 1.087 -0.879 1.00 79.88 81 GLY A O 1
ATOM 646 N N . ARG A 1 82 ? 19.545 1.725 0.624 1.00 73.19 82 ARG A N 1
ATOM 647 C CA . ARG A 1 82 ? 20.495 2.380 1.541 1.00 73.19 82 ARG A CA 1
ATOM 648 C C . ARG A 1 82 ? 21.410 1.389 2.275 1.00 73.19 82 ARG A C 1
ATOM 650 O O . ARG A 1 82 ? 22.544 1.738 2.575 1.00 73.19 82 ARG A O 1
ATOM 657 N N . GLU A 1 83 ? 20.953 0.160 2.511 1.00 73.81 83 GLU A N 1
ATOM 658 C CA . GLU A 1 83 ? 21.651 -0.857 3.320 1.00 73.81 83 GLU A CA 1
ATOM 659 C C . GLU A 1 83 ? 22.364 -1.923 2.467 1.00 73.81 83 GLU A C 1
ATOM 661 O O . GLU A 1 83 ? 22.431 -3.087 2.836 1.00 73.81 83 GLU A O 1
ATOM 666 N N . LYS A 1 84 ? 22.881 -1.552 1.285 1.00 64.44 84 LYS A N 1
ATOM 667 C CA . LYS A 1 84 ? 23.485 -2.472 0.288 1.00 64.44 84 LYS A CA 1
ATOM 668 C C . LYS A 1 84 ? 22.555 -3.574 -0.249 1.00 64.44 84 LYS A C 1
ATOM 670 O O . LYS A 1 84 ? 22.963 -4.318 -1.137 1.00 64.44 84 LYS A O 1
ATOM 675 N N . GLU A 1 85 ? 21.308 -3.637 0.198 1.00 84.69 85 GLU A N 1
ATOM 676 C CA . GLU A 1 85 ? 20.293 -4.540 -0.339 1.00 84.69 85 GLU A CA 1
ATOM 677 C C . GLU A 1 85 ? 19.766 -4.061 -1.697 1.00 84.69 85 GLU A C 1
ATOM 679 O O . GLU A 1 85 ? 19.654 -2.860 -1.961 1.00 84.69 85 GLU A O 1
ATOM 684 N N . TYR A 1 86 ? 19.414 -5.006 -2.567 1.00 87.00 86 TYR A N 1
ATOM 685 C CA . TYR A 1 86 ? 18.689 -4.700 -3.795 1.00 87.00 86 TYR A CA 1
ATOM 686 C C . TYR A 1 86 ? 17.196 -4.584 -3.498 1.00 87.00 86 TYR A C 1
ATOM 688 O O . TYR A 1 86 ? 16.623 -5.399 -2.780 1.00 87.00 86 TYR A O 1
ATOM 696 N N . LEU A 1 87 ? 16.551 -3.583 -4.090 1.00 91.12 87 LEU A N 1
ATOM 697 C CA . LEU A 1 87 ? 15.110 -3.386 -4.020 1.00 91.12 87 LEU A CA 1
ATOM 698 C C . LEU A 1 87 ? 14.522 -3.486 -5.422 1.00 91.12 87 LEU A C 1
ATOM 700 O O . LEU A 1 87 ? 14.936 -2.756 -6.326 1.00 91.12 87 LEU A O 1
ATOM 704 N N . ALA A 1 88 ? 13.522 -4.353 -5.580 1.00 94.62 88 ALA A N 1
ATOM 705 C CA . ALA A 1 88 ? 12.798 -4.517 -6.830 1.00 94.62 88 ALA A CA 1
ATOM 706 C C . ALA A 1 88 ? 11.380 -3.929 -6.759 1.00 94.62 88 ALA A C 1
ATOM 708 O O . ALA A 1 88 ? 10.677 -4.017 -5.740 1.00 94.62 88 ALA A O 1
ATOM 709 N N . LYS A 1 89 ? 10.974 -3.303 -7.864 1.00 95.94 89 LYS A N 1
ATOM 710 C CA . LYS A 1 89 ? 9.644 -2.736 -8.099 1.00 95.94 89 LYS A CA 1
ATOM 711 C C . LYS A 1 89 ? 9.151 -3.165 -9.474 1.00 95.94 89 LYS A C 1
ATOM 713 O O . LYS A 1 89 ? 9.906 -3.105 -10.437 1.00 95.94 89 LYS A O 1
ATOM 718 N N . GLY A 1 90 ? 7.900 -3.597 -9.553 1.00 96.75 90 GLY A N 1
ATOM 719 C CA . GLY A 1 90 ? 7.203 -3.882 -10.801 1.00 96.75 90 GLY A CA 1
ATOM 720 C C . GLY A 1 90 ? 6.221 -2.764 -11.115 1.00 96.75 90 GLY A C 1
ATOM 721 O O . GLY A 1 90 ? 5.561 -2.265 -10.208 1.00 96.75 90 GLY A O 1
ATOM 722 N N . THR A 1 91 ? 6.127 -2.355 -12.371 1.00 97.62 91 THR A N 1
ATOM 723 C CA . THR A 1 91 ? 5.226 -1.285 -12.804 1.00 97.62 91 THR A CA 1
ATOM 724 C C . THR A 1 91 ? 4.869 -1.439 -14.281 1.00 97.62 91 THR A C 1
ATOM 726 O O . THR A 1 91 ? 5.556 -2.140 -15.018 1.00 97.62 91 THR A O 1
ATOM 729 N N . ASN A 1 92 ? 3.796 -0.792 -14.722 1.00 96.81 92 ASN A N 1
ATOM 730 C CA . ASN A 1 92 ? 3.472 -0.572 -16.134 1.00 96.81 92 ASN A CA 1
ATOM 731 C C . ASN A 1 92 ? 3.721 0.879 -16.581 1.00 96.81 92 ASN A C 1
ATOM 733 O O . ASN A 1 92 ? 3.386 1.239 -17.704 1.00 96.81 92 ASN A O 1
ATOM 737 N N . LEU A 1 93 ? 4.288 1.714 -15.709 1.00 95.94 93 LEU A N 1
ATOM 738 C CA . LEU A 1 93 ? 4.521 3.122 -15.991 1.00 95.94 93 LEU A CA 1
ATOM 739 C C . LEU A 1 93 ? 5.766 3.320 -16.860 1.00 95.94 93 LEU A C 1
ATOM 741 O O . LEU A 1 93 ? 6.853 2.829 -16.534 1.00 95.94 93 LEU A O 1
ATOM 745 N N . ASP A 1 94 ? 5.631 4.143 -17.896 1.00 93.88 94 ASP A N 1
ATOM 746 C CA . ASP A 1 94 ? 6.747 4.623 -18.714 1.00 93.88 94 ASP A CA 1
ATOM 747 C C . ASP A 1 94 ? 7.297 5.956 -18.178 1.00 93.88 94 ASP A C 1
ATOM 749 O O . ASP A 1 94 ? 7.239 7.008 -18.806 1.00 93.88 94 ASP A O 1
ATOM 753 N N . VAL A 1 95 ? 7.768 5.937 -16.927 1.00 94.50 95 VAL A N 1
ATOM 754 C CA . VAL A 1 95 ? 8.390 7.105 -16.279 1.00 94.50 95 VAL A CA 1
ATOM 755 C C . VAL A 1 95 ? 9.799 6.779 -15.798 1.00 94.50 95 VAL A C 1
ATOM 757 O O . VAL A 1 95 ? 10.198 5.618 -15.705 1.00 94.50 95 VAL A O 1
ATOM 760 N N . ASN A 1 96 ? 10.596 7.796 -15.471 1.00 93.88 96 ASN A N 1
ATOM 761 C CA . ASN A 1 96 ? 11.945 7.561 -14.965 1.00 93.88 96 ASN A CA 1
ATOM 762 C C . ASN A 1 96 ? 11.915 6.735 -13.663 1.00 93.88 96 ASN A C 1
ATOM 764 O O . ASN A 1 96 ? 11.090 6.977 -12.779 1.00 93.88 96 ASN A O 1
ATOM 768 N N . ARG A 1 97 ? 12.875 5.818 -13.500 1.00 92.94 97 ARG A N 1
ATOM 769 C CA . ARG A 1 97 ? 13.073 5.022 -12.279 1.00 92.94 97 ARG A CA 1
ATOM 770 C C . ARG A 1 97 ? 12.976 5.837 -10.987 1.00 92.94 97 ARG A C 1
ATOM 772 O O . ARG A 1 97 ? 12.363 5.384 -10.022 1.00 92.94 97 ARG A O 1
ATOM 779 N N . SER A 1 98 ? 13.594 7.018 -10.942 1.00 91.25 98 SER A N 1
ATOM 780 C CA . SER A 1 98 ? 13.595 7.865 -9.742 1.00 91.25 98 SER A CA 1
ATOM 781 C C . SER A 1 98 ? 12.181 8.302 -9.343 1.00 91.25 98 SER A C 1
ATOM 783 O O . SER A 1 98 ? 11.859 8.334 -8.155 1.00 91.25 98 SER A O 1
ATOM 785 N N . ILE A 1 99 ? 11.322 8.561 -10.331 1.00 94.31 99 ILE A N 1
ATOM 786 C CA . ILE A 1 99 ? 9.921 8.943 -10.148 1.00 94.31 99 ILE A CA 1
ATOM 787 C C . ILE A 1 99 ? 9.123 7.755 -9.615 1.00 94.31 99 ILE A C 1
ATOM 789 O O . ILE A 1 99 ? 8.427 7.914 -8.615 1.00 94.31 99 ILE A O 1
ATOM 793 N N . VAL A 1 100 ? 9.293 6.558 -10.191 1.00 94.50 100 VAL A N 1
ATOM 794 C CA . VAL A 1 100 ? 8.634 5.330 -9.702 1.00 94.50 100 VAL A CA 1
ATOM 795 C C . VAL A 1 100 ? 8.955 5.092 -8.226 1.00 94.50 100 VAL A C 1
ATOM 797 O O . VAL A 1 100 ? 8.059 4.892 -7.406 1.00 94.50 100 VAL A O 1
ATOM 800 N N . VAL A 1 101 ? 10.236 5.166 -7.853 1.00 92.31 101 VAL A N 1
ATOM 801 C CA . VAL A 1 101 ? 10.667 4.974 -6.460 1.00 92.31 101 VAL A CA 1
ATOM 802 C C . VAL A 1 101 ? 10.104 6.068 -5.549 1.00 92.31 101 VAL A C 1
ATOM 804 O O . VAL A 1 101 ? 9.639 5.775 -4.444 1.00 92.31 101 VAL A O 1
ATOM 807 N N . LYS A 1 102 ? 10.096 7.325 -6.009 1.00 94.50 102 LYS A N 1
ATOM 808 C CA . LYS A 1 102 ? 9.521 8.452 -5.266 1.00 94.50 102 LYS A CA 1
ATOM 809 C C . LYS A 1 102 ? 8.025 8.257 -5.022 1.00 94.50 102 LYS A C 1
ATOM 811 O O . LYS A 1 102 ? 7.584 8.429 -3.889 1.00 94.50 102 LYS A O 1
ATOM 816 N N . TRP A 1 103 ? 7.255 7.889 -6.045 1.00 95.69 103 TRP A N 1
ATOM 817 C CA . TRP A 1 103 ? 5.812 7.660 -5.939 1.00 95.69 103 TRP A CA 1
ATOM 818 C C . TRP A 1 103 ? 5.489 6.475 -5.036 1.00 95.69 103 TRP A C 1
ATOM 820 O O . TRP A 1 103 ? 4.662 6.613 -4.139 1.00 95.69 103 TRP A O 1
ATOM 830 N N . TYR A 1 104 ? 6.216 5.363 -5.175 1.00 94.69 104 TYR A N 1
ATOM 831 C CA . TYR A 1 104 ? 6.069 4.216 -4.280 1.00 94.69 104 TYR A CA 1
ATOM 832 C C . TYR A 1 104 ? 6.256 4.606 -2.809 1.00 94.69 104 TYR A C 1
ATOM 834 O O . TYR A 1 104 ? 5.416 4.297 -1.967 1.00 94.69 104 TYR A O 1
ATOM 842 N N . ASN A 1 105 ? 7.335 5.328 -2.493 1.00 91.88 105 ASN A N 1
ATOM 843 C CA . ASN A 1 105 ? 7.609 5.756 -1.122 1.00 91.88 105 ASN A CA 1
ATOM 844 C C . ASN A 1 105 ? 6.591 6.795 -0.628 1.00 91.88 105 ASN A C 1
ATOM 846 O O . ASN A 1 105 ? 6.176 6.733 0.527 1.00 91.88 105 ASN A O 1
ATOM 850 N N . LYS A 1 106 ? 6.141 7.707 -1.502 1.00 93.62 106 LYS A N 1
ATOM 851 C CA . LYS A 1 106 ? 5.125 8.717 -1.172 1.00 93.62 106 LYS A CA 1
ATOM 852 C C . LYS A 1 106 ? 3.814 8.082 -0.706 1.00 93.62 106 LYS A C 1
ATOM 854 O O . LYS A 1 106 ? 3.194 8.635 0.193 1.00 93.62 106 LYS A O 1
ATOM 859 N N . VAL A 1 107 ? 3.414 6.940 -1.271 1.00 90.38 107 VAL A N 1
ATOM 860 C CA . VAL A 1 107 ? 2.189 6.231 -0.855 1.00 90.38 107 VAL A CA 1
ATOM 861 C C . VAL A 1 107 ? 2.448 5.260 0.303 1.00 90.38 107 VAL A C 1
ATOM 863 O O . VAL A 1 107 ? 1.678 5.218 1.261 1.00 90.38 107 VAL A O 1
ATOM 866 N N . ARG A 1 108 ? 3.563 4.518 0.279 1.00 88.88 108 ARG A N 1
ATOM 867 C CA . ARG A 1 108 ? 3.902 3.530 1.318 1.00 88.88 108 ARG A CA 1
ATOM 868 C C . ARG A 1 108 ? 4.142 4.162 2.691 1.00 88.88 108 ARG A C 1
ATOM 870 O O . ARG A 1 108 ? 3.655 3.646 3.696 1.00 88.88 108 ARG A O 1
ATOM 877 N N . THR A 1 109 ? 4.908 5.252 2.760 1.00 89.19 109 THR A N 1
ATOM 878 C CA . THR A 1 109 ? 5.315 5.849 4.041 1.00 89.19 109 THR A CA 1
ATOM 879 C C . THR A 1 109 ? 4.121 6.321 4.883 1.00 89.19 109 THR A C 1
ATOM 881 O O . THR A 1 109 ? 4.106 6.008 6.078 1.00 89.19 109 THR A O 1
ATOM 884 N N . PRO A 1 110 ? 3.097 7.005 4.329 1.00 89.06 110 PRO A N 1
ATOM 885 C CA . PRO A 1 110 ? 1.878 7.331 5.067 1.00 89.06 110 PRO A CA 1
ATOM 886 C C . PRO A 1 110 ? 1.152 6.119 5.655 1.00 89.06 110 PRO A C 1
ATOM 888 O O . PRO A 1 110 ? 0.707 6.206 6.794 1.00 89.06 110 PRO A O 1
ATOM 891 N N . ILE A 1 111 ? 1.082 4.991 4.937 1.00 87.62 111 ILE A N 1
ATOM 892 C CA . ILE A 1 111 ? 0.433 3.755 5.416 1.00 87.62 111 ILE A CA 1
ATOM 893 C C . ILE A 1 111 ? 1.208 3.150 6.596 1.00 87.62 111 ILE A C 1
ATOM 895 O O . ILE A 1 111 ? 0.635 2.784 7.620 1.00 87.62 111 ILE A O 1
ATOM 899 N N . GLU A 1 112 ? 2.535 3.069 6.501 1.00 87.75 112 GLU A N 1
ATOM 900 C CA . GLU A 1 112 ? 3.347 2.591 7.628 1.00 87.75 112 GLU A CA 1
ATOM 901 C C . GLU A 1 112 ? 3.265 3.538 8.831 1.00 87.75 112 GLU A C 1
ATOM 903 O O . GLU A 1 112 ? 3.239 3.101 9.984 1.00 87.75 112 GLU A O 1
ATOM 908 N N . THR A 1 113 ? 3.211 4.845 8.566 1.00 89.62 113 THR A N 1
ATOM 909 C CA . THR A 1 113 ? 3.094 5.872 9.604 1.00 89.62 113 THR A CA 1
ATOM 910 C C . THR A 1 113 ? 1.732 5.807 10.290 1.00 89.62 113 THR A C 1
ATOM 912 O O . THR A 1 113 ? 1.684 5.841 11.518 1.00 89.62 113 THR A O 1
ATOM 915 N N . SER A 1 114 ? 0.634 5.657 9.541 1.00 87.81 114 SER A N 1
ATOM 916 C CA . SER A 1 114 ? -0.709 5.504 10.109 1.00 87.81 114 SER A CA 1
ATOM 917 C C . SER A 1 114 ? -0.788 4.260 10.987 1.00 87.81 114 SER A C 1
ATOM 919 O O . SER A 1 114 ? -1.241 4.349 12.123 1.00 87.81 114 SER A O 1
ATOM 921 N N . TYR A 1 115 ? -0.227 3.133 10.543 1.00 89.19 115 TYR A N 1
ATOM 922 C CA . TYR A 1 115 ? -0.180 1.914 11.348 1.00 89.19 115 TYR A CA 1
ATOM 923 C C . TYR A 1 115 ? 0.617 2.081 12.653 1.00 89.19 115 TYR A C 1
ATOM 925 O O . TYR A 1 115 ? 0.173 1.634 13.714 1.00 89.19 115 TYR A O 1
ATOM 933 N N . LYS A 1 116 ? 1.773 2.762 12.614 1.00 89.44 116 LYS A N 1
ATOM 934 C CA . LYS A 1 116 ? 2.547 3.096 13.825 1.00 89.44 116 LYS A CA 1
ATOM 935 C C . LYS A 1 116 ? 1.755 3.997 14.779 1.00 89.44 116 LYS A C 1
ATOM 937 O O . LYS A 1 116 ? 1.802 3.782 15.989 1.00 89.44 116 LYS A O 1
ATOM 942 N N . LEU A 1 117 ? 1.012 4.970 14.251 1.00 88.75 117 LEU A N 1
ATOM 943 C CA . LEU A 1 117 ? 0.176 5.865 15.053 1.00 88.75 117 LEU A CA 1
ATOM 944 C C . LEU A 1 117 ? -1.021 5.136 15.672 1.00 88.75 117 LEU A C 1
ATOM 946 O O . LEU A 1 117 ? -1.226 5.263 16.875 1.00 88.75 117 LEU A O 1
ATOM 950 N N . ILE A 1 118 ? -1.741 4.307 14.912 1.00 89.00 118 ILE A N 1
ATOM 951 C CA . ILE A 1 118 ? -2.826 3.454 15.430 1.00 89.00 118 ILE A CA 1
ATOM 952 C C . ILE A 1 118 ? -2.309 2.591 16.584 1.00 89.00 118 ILE A C 1
ATOM 954 O O . ILE A 1 118 ? -2.911 2.553 17.653 1.00 89.00 118 ILE A O 1
ATOM 958 N N . LYS A 1 119 ? -1.141 1.957 16.415 1.00 87.69 119 LYS A N 1
ATOM 959 C CA . LYS A 1 119 ? -0.499 1.185 17.489 1.00 87.69 119 LYS A CA 1
ATOM 960 C C . LYS A 1 119 ? -0.203 2.009 18.739 1.00 87.69 119 LYS A C 1
ATOM 962 O O . LYS A 1 119 ? -0.263 1.465 19.832 1.00 87.69 119 LYS A O 1
ATOM 967 N N . SER A 1 120 ? 0.103 3.298 18.601 1.00 86.50 120 SER A N 1
ATOM 968 C CA . SER A 1 120 ? 0.364 4.173 19.750 1.00 86.50 120 SER A CA 1
ATOM 969 C C . SER A 1 120 ? -0.889 4.505 20.574 1.00 86.50 120 SER A C 1
ATOM 971 O O . SER A 1 120 ? -0.760 4.867 21.744 1.00 86.50 120 SER A O 1
ATOM 973 N N . PHE A 1 121 ? -2.078 4.355 19.979 1.00 85.50 121 PHE A N 1
ATOM 974 C CA . PHE A 1 121 ? -3.378 4.469 20.651 1.00 85.50 121 PHE A CA 1
ATOM 975 C C . PHE A 1 121 ? -3.907 3.126 21.169 1.00 85.50 121 PHE A C 1
ATOM 977 O O . PHE A 1 121 ? -4.912 3.087 21.875 1.00 85.50 121 PHE A O 1
ATOM 984 N N . LEU A 1 122 ? -3.249 2.018 20.825 1.00 86.44 122 LEU A N 1
ATOM 985 C CA . LEU A 1 122 ? -3.703 0.690 21.199 1.00 86.44 122 LEU A CA 1
ATOM 986 C C . LEU A 1 122 ? -3.547 0.477 22.708 1.00 86.44 122 LEU A C 1
ATOM 988 O O . LEU A 1 122 ? -2.455 0.598 23.265 1.00 86.44 122 LEU 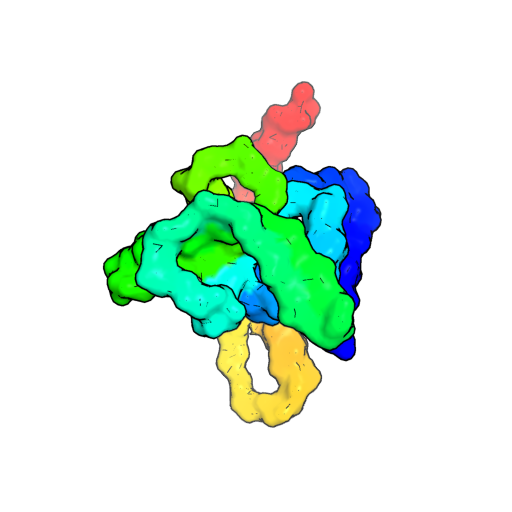A O 1
ATOM 992 N N . ILE A 1 123 ? -4.651 0.130 23.364 1.00 83.19 123 ILE A N 1
ATOM 993 C CA . ILE A 1 123 ? -4.660 -0.195 24.788 1.00 83.19 123 ILE A CA 1
ATOM 994 C C . ILE A 1 123 ? -4.043 -1.585 24.960 1.00 83.19 123 ILE A C 1
ATOM 996 O O . ILE A 1 123 ? -4.498 -2.558 24.353 1.00 83.19 123 ILE A O 1
ATOM 1000 N N . PHE A 1 124 ? -3.003 -1.695 25.788 1.00 76.62 124 PHE A N 1
ATOM 1001 C CA . PHE A 1 124 ? -2.421 -2.995 26.109 1.00 76.62 124 PHE A CA 1
ATOM 1002 C C . PHE A 1 124 ? -3.448 -3.862 26.840 1.00 76.62 124 PHE A C 1
ATOM 1004 O O . PHE A 1 124 ? -4.008 -3.467 27.859 1.00 76.62 124 PHE A O 1
ATOM 1011 N N . THR A 1 125 ? -3.683 -5.065 26.319 1.00 77.25 125 THR A N 1
ATOM 1012 C CA . THR A 1 125 ? -4.580 -6.049 26.926 1.00 77.25 125 THR A CA 1
ATOM 1013 C C . THR A 1 125 ? -3.895 -7.405 27.036 1.00 77.25 125 THR A C 1
ATOM 1015 O O . THR A 1 125 ? -3.223 -7.854 26.109 1.00 77.25 125 THR A O 1
ATOM 1018 N N . SER A 1 126 ? -4.084 -8.070 28.175 1.00 80.00 126 SER A N 1
ATOM 1019 C CA . SER A 1 126 ? -3.667 -9.455 28.428 1.00 80.00 126 SER A CA 1
ATOM 1020 C C . SER A 1 126 ? -4.763 -10.478 28.091 1.00 80.00 126 SER A C 1
ATOM 1022 O O . SER A 1 126 ? -4.571 -11.681 28.283 1.00 80.00 126 SER A O 1
ATOM 1024 N N . SER A 1 127 ? -5.918 -10.027 27.584 1.00 84.00 127 SER A N 1
ATOM 1025 C CA . SER A 1 127 ? -7.047 -10.900 27.265 1.00 84.00 127 SER A CA 1
ATOM 1026 C C . SER A 1 127 ? -6.704 -11.878 26.140 1.00 84.00 127 SER A C 1
ATOM 1028 O O . SER A 1 127 ? -6.166 -11.506 25.093 1.00 84.00 127 SER A O 1
ATOM 1030 N N . ARG A 1 128 ? -7.063 -13.152 26.336 1.00 85.06 128 ARG A N 1
ATOM 1031 C CA . ARG A 1 128 ? -6.901 -14.204 25.320 1.00 85.06 128 ARG A CA 1
ATOM 1032 C C . ARG A 1 128 ? -8.020 -14.216 24.274 1.00 85.06 128 ARG A C 1
ATOM 1034 O O . ARG A 1 128 ? -7.861 -14.858 23.238 1.00 85.06 128 ARG A O 1
ATOM 1041 N N . SER A 1 129 ? -9.124 -13.505 24.511 1.00 91.75 129 SER A N 1
ATOM 1042 C CA . SER A 1 129 ? -10.260 -13.466 23.584 1.00 91.75 129 SER A CA 1
ATOM 1043 C C . SER A 1 129 ? -9.909 -12.698 22.305 1.00 91.75 129 SER A C 1
ATOM 1045 O O . SER A 1 129 ? -9.545 -11.521 22.350 1.00 91.75 129 SER A O 1
ATOM 1047 N N . TRP A 1 130 ? -10.042 -13.350 21.144 1.00 91.25 130 TRP A N 1
ATOM 1048 C CA . TRP A 1 130 ? -9.823 -12.704 19.844 1.00 91.25 130 TRP A CA 1
ATOM 1049 C C . TRP A 1 130 ? -10.808 -11.554 19.597 1.00 91.25 130 TRP A C 1
ATOM 1051 O O . TRP A 1 130 ? -10.376 -10.493 19.153 1.00 91.25 130 TRP A O 1
ATOM 1061 N N . LEU A 1 131 ? -12.083 -11.726 19.967 1.00 91.62 131 LEU A N 1
ATOM 1062 C CA . LEU A 1 131 ? -13.115 -10.690 19.835 1.00 91.62 131 LEU A CA 1
ATOM 1063 C C . LEU A 1 131 ? -12.745 -9.426 20.613 1.00 91.62 131 LEU A C 1
ATOM 1065 O O . LEU A 1 131 ? -12.861 -8.321 20.091 1.00 91.62 131 LEU A O 1
ATOM 1069 N N . PHE A 1 132 ? -12.233 -9.588 21.836 1.00 90.00 132 PHE A N 1
ATOM 1070 C CA . PHE A 1 132 ? -11.803 -8.453 22.647 1.00 90.00 132 PHE A CA 1
ATOM 1071 C C . PHE A 1 132 ? -10.608 -7.725 22.019 1.00 90.00 132 PHE A C 1
ATOM 1073 O O . PHE A 1 132 ? -10.602 -6.501 21.929 1.00 90.00 132 PHE A O 1
ATOM 1080 N N . ARG A 1 133 ? -9.608 -8.463 21.516 1.00 89.56 133 ARG A N 1
ATOM 1081 C CA . ARG A 1 133 ? -8.459 -7.851 20.822 1.00 89.56 133 ARG A CA 1
ATOM 1082 C C . ARG A 1 133 ? -8.875 -7.121 19.545 1.00 89.56 133 ARG A C 1
ATOM 1084 O O . ARG A 1 133 ? -8.332 -6.055 19.267 1.00 89.56 133 ARG A O 1
ATOM 1091 N N . LEU A 1 134 ? -9.838 -7.665 18.797 1.00 91.06 134 LEU A N 1
ATOM 1092 C CA . LEU A 1 134 ? -10.402 -7.003 17.622 1.00 91.06 134 LEU A CA 1
ATOM 1093 C C . LEU A 1 134 ? -11.126 -5.710 18.011 1.00 91.06 134 LEU A C 1
ATOM 1095 O O . LEU A 1 134 ? -10.885 -4.679 17.393 1.00 91.06 134 LEU A O 1
ATOM 1099 N N . PHE A 1 135 ? -11.955 -5.744 19.055 1.00 91.62 135 PHE A N 1
ATOM 1100 C CA . PHE A 1 135 ? -12.640 -4.558 19.568 1.00 91.62 135 PHE A CA 1
ATOM 1101 C C . PHE A 1 135 ? -11.653 -3.443 19.945 1.00 91.62 135 PHE A C 1
ATOM 1103 O O . PHE A 1 135 ? -11.795 -2.316 19.479 1.00 91.62 135 PHE A O 1
ATOM 1110 N N . ILE A 1 136 ? -10.602 -3.762 20.711 1.00 90.44 136 ILE A N 1
ATOM 1111 C CA . ILE A 1 136 ? -9.569 -2.786 21.094 1.00 90.44 136 ILE A CA 1
ATOM 1112 C C . ILE A 1 136 ? -8.830 -2.232 19.869 1.00 90.44 136 ILE A C 1
ATOM 1114 O O . ILE A 1 136 ? -8.525 -1.041 19.815 1.00 90.44 136 ILE A O 1
ATOM 1118 N N . PHE A 1 137 ? -8.565 -3.069 18.865 1.00 90.50 137 PHE A N 1
ATOM 1119 C CA . PHE A 1 137 ? -7.952 -2.618 17.619 1.00 90.50 137 PHE A CA 1
ATOM 1120 C C . PHE A 1 137 ? -8.862 -1.659 16.833 1.00 90.50 137 PHE A C 1
ATOM 1122 O O . PHE A 1 137 ? -8.396 -0.616 16.377 1.00 90.50 137 PHE A O 1
ATOM 1129 N N . LEU A 1 138 ? -10.157 -1.969 16.711 1.00 92.31 138 LEU A N 1
ATOM 1130 C CA . LEU A 1 138 ? -11.138 -1.093 16.060 1.00 92.31 138 LEU A CA 1
ATOM 1131 C C . LEU A 1 138 ? -11.282 0.241 16.800 1.00 92.31 138 LEU A C 1
ATOM 1133 O O . LEU A 1 138 ? -11.311 1.292 16.161 1.00 92.31 138 LEU A O 1
ATOM 1137 N N . LEU A 1 139 ? -11.293 0.213 18.136 1.00 90.38 139 LEU A N 1
ATOM 1138 C CA . LEU A 1 139 ? -11.305 1.419 18.959 1.00 90.38 139 LEU A CA 1
ATOM 1139 C C . LEU A 1 139 ? -10.062 2.283 18.697 1.00 90.38 139 LEU A C 1
ATOM 1141 O O . LEU A 1 139 ? -10.181 3.487 18.479 1.00 90.38 139 LEU A O 1
ATOM 1145 N N . ALA A 1 140 ? -8.875 1.673 18.630 1.00 90.81 140 ALA A N 1
ATOM 1146 C CA . ALA A 1 140 ? -7.642 2.383 18.294 1.00 90.81 140 ALA A CA 1
ATOM 1147 C C . ALA A 1 140 ? -7.704 3.017 16.891 1.00 90.81 140 ALA A C 1
ATOM 1149 O O . ALA A 1 140 ? -7.295 4.165 16.719 1.00 90.81 140 ALA A O 1
ATOM 1150 N N . MET A 1 141 ? -8.269 2.324 15.895 1.00 91.50 141 MET A N 1
ATOM 1151 C CA . MET A 1 141 ? -8.474 2.912 14.566 1.00 91.50 141 MET A CA 1
ATOM 1152 C C . MET A 1 141 ? -9.434 4.104 14.599 1.00 91.50 141 MET A C 1
ATOM 1154 O O . MET A 1 141 ? -9.137 5.129 13.996 1.00 91.50 141 MET A O 1
ATOM 1158 N N . LEU A 1 142 ? -10.542 4.008 15.337 1.00 90.44 142 LEU A N 1
ATOM 1159 C CA . LEU A 1 142 ? -11.507 5.101 15.465 1.00 90.44 142 LEU A CA 1
ATOM 1160 C C . LEU A 1 142 ? -10.882 6.330 16.138 1.00 90.44 142 LEU A C 1
ATOM 1162 O O . LEU A 1 142 ? -11.017 7.443 15.633 1.00 90.44 142 LEU A O 1
ATOM 1166 N N . THR A 1 143 ? -10.135 6.132 17.229 1.00 88.62 143 THR A N 1
ATOM 1167 C CA . THR A 1 143 ? -9.409 7.230 17.895 1.00 88.62 143 THR A CA 1
ATOM 1168 C C . THR A 1 143 ? -8.365 7.869 16.981 1.00 88.62 143 THR A C 1
ATOM 1170 O O . THR A 1 143 ? -8.220 9.088 16.978 1.00 88.62 143 THR A O 1
ATOM 1173 N N . TYR A 1 144 ? -7.681 7.076 16.151 1.00 90.19 144 TYR A N 1
ATOM 1174 C CA . TYR A 1 144 ? -6.754 7.591 15.151 1.00 90.19 144 TYR A CA 1
ATOM 1175 C C . TYR A 1 144 ? -7.463 8.414 14.066 1.00 90.19 144 TYR A C 1
ATOM 1177 O O . TYR A 1 144 ? -6.974 9.485 13.709 1.00 90.19 144 TYR A O 1
ATOM 1185 N N . THR A 1 145 ? -8.615 7.961 13.566 1.00 89.25 145 THR A N 1
ATOM 1186 C CA . THR A 1 145 ? -9.422 8.726 12.602 1.00 89.25 145 THR A CA 1
ATOM 1187 C C . THR A 1 145 ? -9.867 10.062 13.195 1.00 89.25 145 THR A C 1
ATOM 1189 O O . THR A 1 145 ? -9.772 11.086 12.526 1.00 89.25 145 THR A O 1
ATOM 1192 N N . LEU A 1 146 ? -10.272 10.085 14.468 1.00 87.31 146 LEU A N 1
ATOM 1193 C CA . LEU A 1 146 ? -10.606 11.327 15.165 1.00 87.31 146 LEU A CA 1
ATOM 1194 C C . LEU A 1 146 ? -9.380 12.243 15.324 1.00 87.31 146 LEU A C 1
ATOM 1196 O O . LEU A 1 146 ? -9.468 13.440 15.065 1.00 87.31 146 LEU A O 1
ATOM 1200 N N . TYR A 1 147 ? -8.220 11.682 15.676 1.00 87.31 147 TYR A N 1
ATOM 1201 C CA . TYR A 1 147 ? -6.962 12.430 15.731 1.00 87.31 147 TYR A CA 1
ATOM 1202 C C . TYR A 1 147 ? -6.592 13.040 14.373 1.00 87.31 147 TYR A C 1
ATOM 1204 O O . TYR A 1 147 ? -6.100 14.164 14.328 1.00 87.31 147 TYR A O 1
ATOM 1212 N N . LEU A 1 148 ? -6.835 12.335 13.261 1.00 86.19 148 LEU A N 1
ATOM 1213 C CA . LEU A 1 148 ? -6.563 12.853 11.918 1.00 86.19 148 LEU A CA 1
ATOM 1214 C C . LEU A 1 148 ? -7.348 14.131 11.604 1.00 86.19 148 LEU A C 1
ATOM 1216 O O . LEU A 1 148 ? -6.789 15.008 10.953 1.00 86.19 148 LEU A O 1
ATOM 1220 N N . LEU A 1 149 ? -8.586 14.259 12.090 1.00 84.12 149 LEU A N 1
ATOM 1221 C CA . LEU A 1 149 ? -9.396 15.473 11.911 1.00 84.12 149 LEU A CA 1
ATOM 1222 C C . LEU A 1 149 ? -8.813 16.686 12.651 1.00 84.12 149 LEU A C 1
ATOM 1224 O O . LEU A 1 149 ? -9.000 17.818 12.225 1.00 84.12 149 LEU A O 1
ATOM 1228 N N . LEU A 1 150 ? -8.082 16.443 13.739 1.00 80.62 150 LEU A N 1
ATOM 1229 C CA . LEU A 1 150 ? -7.452 17.464 14.587 1.00 80.62 150 LEU A CA 1
ATOM 1230 C C . LEU A 1 150 ? -5.950 17.611 14.312 1.00 80.62 150 LEU A C 1
ATOM 1232 O O . LEU A 1 150 ? -5.217 18.329 15.002 1.00 80.62 150 LEU A O 1
ATOM 1236 N N . LYS A 1 151 ? -5.447 16.882 13.316 1.00 76.88 151 LYS A N 1
ATOM 1237 C CA . LYS A 1 151 ? -4.030 16.858 12.996 1.00 76.88 151 LYS A CA 1
ATOM 1238 C C . LYS A 1 151 ? -3.641 18.192 12.364 1.00 76.88 151 LYS A C 1
ATOM 1240 O O . LYS A 1 151 ? -4.002 18.478 11.230 1.00 76.88 151 LYS A O 1
ATOM 1245 N N . GLY A 1 152 ? -2.852 18.974 13.095 1.00 74.62 152 GLY A N 1
ATOM 1246 C CA . GLY A 1 152 ? -2.421 20.321 12.704 1.00 74.62 152 GLY A CA 1
ATOM 1247 C C . GLY A 1 152 ? -2.769 21.378 13.749 1.00 74.62 152 GLY A C 1
ATOM 1248 O O . GLY A 1 152 ? -2.026 22.341 13.894 1.00 74.62 152 GLY A O 1
ATOM 1249 N N . THR A 1 153 ? -3.827 21.157 14.534 1.00 74.69 153 THR A N 1
ATOM 1250 C CA . THR A 1 153 ? -4.209 22.026 15.659 1.00 74.69 153 THR A CA 1
ATOM 1251 C C . THR A 1 153 ? -3.694 21.505 16.995 1.00 74.69 153 THR A C 1
ATOM 1253 O O . THR A 1 153 ? -3.455 22.284 17.912 1.00 74.69 153 THR A O 1
ATOM 1256 N N . THR A 1 154 ? -3.535 20.187 17.127 1.00 74.00 154 THR A N 1
ATOM 1257 C CA . THR A 1 154 ? -3.326 19.545 18.430 1.00 74.00 154 THR A CA 1
ATOM 1258 C C . THR A 1 154 ? -2.225 18.495 18.352 1.00 74.00 154 THR A C 1
ATOM 1260 O O . THR A 1 154 ? -2.162 17.703 17.403 1.00 74.00 154 THR A O 1
ATOM 1263 N N . SER A 1 155 ? -1.334 18.478 19.351 1.00 83.06 155 SER A N 1
ATOM 1264 C CA . SER A 1 155 ? -0.331 17.419 19.461 1.00 83.06 155 SER A CA 1
ATOM 1265 C C . SER A 1 155 ? -1.005 16.081 19.791 1.00 83.06 155 SER A C 1
ATOM 1267 O O . SER A 1 155 ? -2.148 16.015 20.248 1.00 83.06 155 SER A O 1
ATOM 1269 N N . LYS A 1 156 ? -0.312 14.971 19.538 1.00 81.81 156 LYS A N 1
ATOM 1270 C CA . LYS A 1 156 ? -0.855 13.635 19.827 1.00 81.81 156 LYS A CA 1
ATOM 1271 C C . LYS A 1 156 ? -1.046 13.441 21.338 1.00 81.81 156 LYS A C 1
ATOM 1273 O O . LYS A 1 156 ? -2.000 12.795 21.761 1.00 81.81 156 LYS A O 1
ATOM 1278 N N . GLU A 1 157 ? -0.137 13.981 22.139 1.00 82.44 157 GLU A N 1
ATOM 1279 C CA . GLU A 1 157 ? -0.165 13.952 23.598 1.00 82.44 157 GLU A CA 1
ATOM 1280 C C . GLU A 1 157 ? -1.367 14.741 24.140 1.00 82.44 157 GLU A C 1
ATOM 1282 O O . GLU A 1 157 ? -2.132 14.200 24.940 1.00 82.44 157 GLU A O 1
ATOM 1287 N N . ASP A 1 158 ? -1.607 15.945 23.616 1.00 81.88 158 ASP A N 1
ATOM 1288 C CA . ASP A 1 158 ? -2.765 16.771 23.987 1.00 81.88 158 ASP A CA 1
ATOM 1289 C C . ASP A 1 158 ? -4.083 16.101 23.586 1.00 81.88 158 ASP A C 1
ATOM 1291 O O . ASP A 1 158 ? -5.038 16.081 24.359 1.00 81.88 158 ASP A O 1
ATOM 1295 N N . PHE A 1 159 ? -4.129 15.472 22.407 1.00 84.81 159 PHE A N 1
ATOM 1296 C CA . PHE A 1 159 ? -5.300 14.713 21.968 1.00 84.81 159 PHE A CA 1
ATOM 1297 C C . PHE A 1 159 ? -5.601 13.528 22.898 1.00 84.81 159 PHE A C 1
ATOM 1299 O O . PHE A 1 159 ? -6.760 13.269 23.222 1.00 84.81 159 PHE A O 1
ATOM 1306 N N . ARG A 1 160 ? -4.571 12.816 23.377 1.00 81.25 160 ARG A N 1
ATOM 1307 C CA . ARG A 1 160 ? -4.751 11.731 24.358 1.00 81.25 160 ARG A CA 1
ATOM 1308 C C . ARG A 1 160 ? -5.281 12.253 25.687 1.00 81.25 160 ARG A C 1
ATOM 1310 O O . ARG A 1 160 ? -6.133 11.602 26.290 1.00 81.25 160 ARG A O 1
ATOM 1317 N N . LEU A 1 161 ? -4.780 13.398 26.142 1.00 80.12 161 LEU A N 1
ATOM 1318 C CA . LEU A 1 161 ? -5.245 14.036 27.368 1.00 80.12 161 LEU A CA 1
ATOM 1319 C C . LEU A 1 161 ? -6.706 14.481 27.232 1.00 80.12 161 LEU A C 1
ATOM 1321 O O . LEU A 1 161 ? -7.510 14.177 28.107 1.00 80.12 161 LEU A O 1
ATOM 1325 N N . LEU A 1 162 ? -7.074 15.076 26.094 1.00 78.12 162 LEU A N 1
ATOM 1326 C CA . LEU A 1 162 ? -8.455 15.435 25.768 1.00 78.12 162 LEU A CA 1
ATOM 1327 C C . LEU A 1 162 ? -9.375 14.215 25.768 1.00 78.12 162 LEU A C 1
ATOM 1329 O O . LEU A 1 162 ? -10.433 14.253 26.385 1.00 78.12 162 LEU A O 1
ATOM 1333 N N . LEU A 1 163 ? -8.961 13.116 25.132 1.00 79.06 163 LEU A N 1
ATOM 1334 C CA . LEU A 1 163 ? -9.730 11.872 25.132 1.00 79.06 163 LEU A CA 1
ATOM 1335 C C . LEU A 1 163 ? -9.904 11.319 26.555 1.00 79.06 163 LEU A C 1
ATOM 1337 O O . LEU A 1 163 ? -10.970 10.825 26.903 1.00 79.06 163 LEU A O 1
ATOM 1341 N N . THR A 1 164 ? -8.867 11.427 27.386 1.00 76.50 164 THR A N 1
ATOM 1342 C CA . THR A 1 164 ? -8.896 10.974 28.783 1.00 76.50 164 THR A CA 1
ATOM 1343 C C . THR A 1 164 ? -9.864 11.816 29.616 1.00 76.50 164 THR A C 1
ATOM 1345 O O . THR A 1 164 ? -10.677 11.254 30.340 1.00 76.50 164 THR A O 1
ATOM 1348 N N . ILE A 1 165 ? -9.831 13.144 29.465 1.00 75.06 165 ILE A N 1
ATOM 1349 C CA . ILE A 1 165 ? -10.792 14.068 30.085 1.00 75.06 165 ILE A CA 1
ATOM 1350 C C . ILE A 1 165 ? -12.213 13.740 29.619 1.00 75.06 165 ILE A C 1
ATOM 1352 O O . ILE A 1 165 ? -13.110 13.595 30.440 1.00 75.06 165 ILE A O 1
ATOM 1356 N N . LEU A 1 166 ? -12.415 13.553 28.314 1.00 73.62 166 LEU A N 1
ATOM 1357 C CA . LEU A 1 166 ? -13.728 13.270 27.735 1.00 73.62 166 LEU A CA 1
ATOM 1358 C C . LEU A 1 166 ? -14.341 11.957 28.244 1.00 73.62 166 LEU A C 1
ATOM 1360 O O . LEU A 1 166 ? -15.554 11.866 28.389 1.00 73.62 166 LEU A O 1
ATOM 1364 N N . LEU A 1 167 ? -13.512 10.941 28.499 1.00 71.88 167 LEU A N 1
ATOM 1365 C CA . LEU A 1 167 ? -13.964 9.616 28.930 1.00 71.88 167 LEU A CA 1
ATOM 1366 C C . LEU A 1 167 ? -14.076 9.456 30.454 1.00 71.88 167 LEU A C 1
ATOM 1368 O O . LEU A 1 167 ? -14.804 8.574 30.898 1.00 71.88 167 LEU A O 1
ATOM 1372 N N . LEU A 1 168 ? -13.339 10.243 31.248 1.00 68.00 168 LEU A N 1
ATOM 1373 C CA . LEU A 1 168 ? -13.291 10.105 32.713 1.00 68.00 168 LEU A CA 1
ATOM 1374 C C . LEU A 1 168 ? -14.037 11.206 33.470 1.00 68.00 168 LEU A C 1
ATOM 1376 O O . LEU A 1 168 ? -14.235 11.070 34.676 1.00 68.00 168 LEU A O 1
ATOM 1380 N N . GLN A 1 169 ? -14.400 12.307 32.814 1.00 62.00 169 GLN A N 1
ATOM 1381 C CA . GLN A 1 169 ? -14.931 13.483 33.493 1.00 62.00 169 GLN A CA 1
ATOM 1382 C C . GLN A 1 169 ? -16.434 13.628 33.234 1.00 62.00 169 GLN A C 1
ATOM 1384 O O .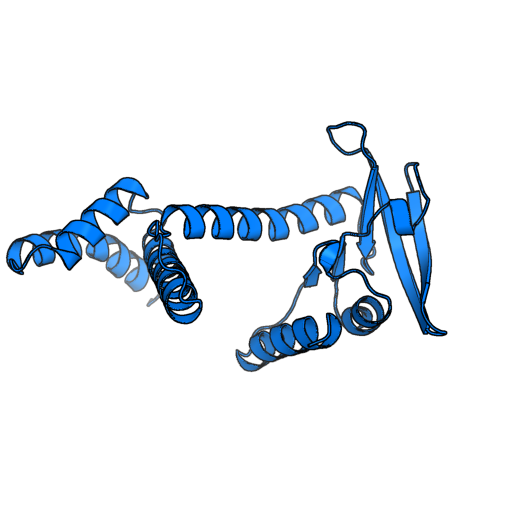 GLN A 1 169 ? -16.853 13.962 32.132 1.00 62.00 169 GLN A O 1
ATOM 1389 N N . ASP A 1 170 ? -17.240 13.474 34.287 1.00 56.25 170 ASP A N 1
ATOM 1390 C CA . ASP A 1 170 ? -18.694 13.725 34.262 1.00 56.25 170 ASP A CA 1
ATOM 1391 C C . ASP A 1 170 ? -19.046 15.223 34.115 1.00 56.25 170 ASP A C 1
ATOM 1393 O O . ASP A 1 170 ? -20.211 15.607 34.004 1.00 56.25 170 ASP A O 1
ATOM 1397 N N . ASN A 1 171 ? -18.038 16.103 34.138 1.00 55.81 171 ASN A N 1
ATOM 1398 C CA . ASN A 1 171 ? -18.215 17.549 34.236 1.00 55.81 171 ASN A CA 1
ATOM 1399 C C . ASN A 1 171 ? -18.197 18.219 32.848 1.00 55.81 171 ASN A C 1
ATOM 1401 O O . ASN A 1 171 ? -17.148 18.588 32.315 1.00 55.81 171 ASN A O 1
ATOM 1405 N N . ILE A 1 172 ? -19.395 18.381 32.279 1.00 58.38 172 ILE A N 1
ATOM 1406 C CA . ILE A 1 172 ? -19.683 18.884 30.920 1.00 58.38 172 ILE A CA 1
ATOM 1407 C C . ILE A 1 172 ? -19.088 20.279 30.637 1.00 58.38 172 ILE A C 1
ATOM 1409 O O . ILE A 1 172 ? -18.725 20.577 29.500 1.00 58.38 172 ILE A O 1
ATOM 1413 N N . THR A 1 173 ? -18.944 21.138 31.646 1.00 58.59 173 THR A N 1
ATOM 1414 C CA . THR A 1 173 ? -18.552 22.552 31.488 1.00 58.59 173 THR A CA 1
ATOM 1415 C C . THR A 1 173 ? -17.099 22.756 31.051 1.00 58.59 173 THR A C 1
ATOM 1417 O O . THR A 1 173 ? -16.839 23.551 30.151 1.00 58.59 173 THR A O 1
ATOM 1420 N N . ILE A 1 174 ? -16.146 22.007 31.617 1.00 59.56 174 ILE A N 1
ATOM 1421 C CA . ILE A 1 174 ? -14.722 22.084 31.217 1.00 59.56 174 ILE A CA 1
ATOM 1422 C C . ILE A 1 174 ? -14.538 21.536 29.797 1.00 59.56 174 ILE A C 1
ATOM 1424 O O . ILE A 1 174 ? -13.743 22.041 29.004 1.00 59.56 174 ILE A O 1
ATOM 1428 N N . LEU A 1 175 ? -15.318 20.509 29.467 1.00 58.38 175 LEU A N 1
ATOM 1429 C CA . LEU A 1 175 ? -15.319 19.857 28.168 1.00 58.38 175 LEU A CA 1
ATOM 1430 C C . LEU A 1 175 ? -15.856 20.805 27.083 1.00 58.38 175 LEU A C 1
ATOM 1432 O O . LEU A 1 175 ? -15.250 20.913 26.021 1.00 58.38 175 LEU A O 1
ATOM 1436 N N . GLN A 1 176 ? -16.918 21.565 27.368 1.00 61.47 176 GLN A N 1
ATOM 1437 C CA . GLN A 1 176 ? -17.449 22.586 26.459 1.00 61.47 176 GLN A CA 1
ATOM 1438 C C . GLN A 1 176 ? -16.432 23.687 26.139 1.00 61.47 176 GLN A C 1
ATOM 1440 O O . GLN A 1 176 ? -16.221 23.977 24.963 1.00 61.47 176 GLN A O 1
ATOM 1445 N N . GLU A 1 177 ? -15.752 24.266 27.135 1.00 64.19 177 GLU A N 1
ATOM 1446 C CA . GLU A 1 177 ? -14.732 25.298 26.879 1.00 64.19 177 GLU A CA 1
ATOM 1447 C C . GLU A 1 177 ? -13.581 24.780 26.006 1.00 64.19 177 GLU A C 1
ATOM 1449 O O . GLU A 1 177 ? -13.079 25.492 25.130 1.00 64.19 177 GLU A O 1
ATOM 1454 N N . TYR A 1 178 ? -13.175 23.526 26.222 1.00 63.69 178 TYR A N 1
ATOM 1455 C CA . TYR A 1 178 ? -12.096 22.906 25.462 1.00 63.69 178 TYR A CA 1
ATOM 1456 C C . TYR A 1 178 ? -12.522 22.568 24.029 1.00 63.69 178 TYR A C 1
ATOM 1458 O O . TYR A 1 178 ? -11.781 22.867 23.093 1.00 63.69 178 TYR A O 1
ATOM 1466 N N . LEU A 1 179 ? -13.725 22.007 23.833 1.00 65.25 179 LEU A N 1
ATOM 1467 C CA . LEU A 1 179 ? -14.275 21.747 22.499 1.00 65.25 179 LEU A CA 1
ATOM 1468 C C . LEU A 1 179 ? -14.462 23.051 21.719 1.00 65.25 179 LEU A C 1
ATOM 1470 O O . LEU A 1 179 ? -14.080 23.109 20.555 1.00 65.25 179 LEU A O 1
ATOM 1474 N N . VAL A 1 180 ? -14.975 24.114 22.347 1.00 66.94 180 VAL A N 1
ATOM 1475 C CA . VAL A 1 180 ? -15.123 25.421 21.689 1.00 66.94 180 VAL A CA 1
ATOM 1476 C C . VAL A 1 180 ? -13.764 25.932 21.213 1.00 66.94 180 VAL A C 1
ATOM 1478 O O . VAL A 1 180 ? -13.629 26.259 20.040 1.00 66.94 180 VAL A O 1
ATOM 1481 N N . LYS A 1 181 ? -12.719 25.909 22.051 1.00 67.06 181 LYS A N 1
ATOM 1482 C CA . LYS A 1 181 ? -11.362 26.319 21.635 1.00 67.06 181 LYS A CA 1
ATOM 1483 C C . LYS A 1 181 ? -10.775 25.459 20.512 1.00 67.06 181 LYS A C 1
ATOM 1485 O O . LYS A 1 181 ? -10.040 25.979 19.678 1.00 67.06 181 LYS A O 1
ATOM 1490 N N . LEU A 1 182 ? -11.081 24.164 20.498 1.00 63.38 182 LEU A N 1
ATOM 1491 C CA . LEU A 1 182 ? -10.555 23.205 19.527 1.00 63.38 182 LEU A CA 1
ATOM 1492 C C . LEU A 1 182 ? -11.252 23.305 18.161 1.00 63.38 182 LEU A C 1
ATOM 1494 O O . LEU A 1 182 ? -10.600 23.200 17.126 1.00 63.38 182 LEU A O 1
ATOM 1498 N N . PHE A 1 183 ? -12.571 23.511 18.159 1.00 62.47 183 PHE A N 1
ATOM 1499 C CA . PHE A 1 183 ? -13.384 23.568 16.945 1.00 62.47 183 PHE A CA 1
ATOM 1500 C C . PHE A 1 183 ? -13.510 24.976 16.360 1.00 62.47 183 PHE A C 1
ATOM 1502 O O . PHE A 1 183 ? -13.763 25.095 15.166 1.00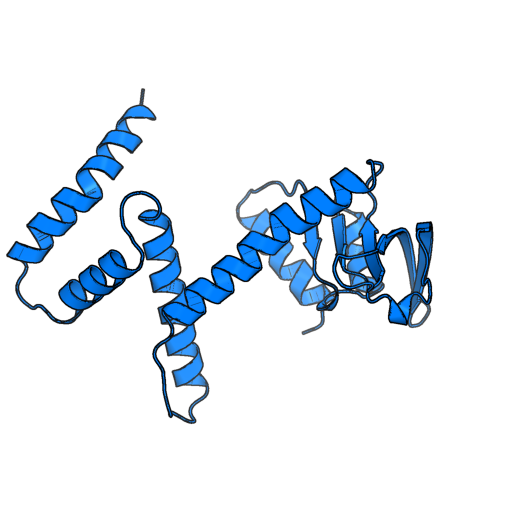 62.47 183 PHE A O 1
ATOM 1509 N N . TYR A 1 184 ? -13.290 26.040 17.137 1.00 64.94 184 TYR A N 1
ATOM 1510 C CA . TYR A 1 184 ? -13.349 27.422 16.641 1.00 64.94 184 TYR A CA 1
ATOM 1511 C C . TYR A 1 184 ? -12.435 27.687 15.420 1.00 64.94 184 TYR A C 1
ATOM 1513 O O . TYR A 1 184 ? -12.910 28.250 14.434 1.00 64.94 184 TYR A O 1
ATOM 1521 N N . PRO A 1 185 ? -11.172 27.209 15.376 1.00 62.78 185 PRO A N 1
ATOM 1522 C CA . PRO A 1 185 ? -10.334 27.313 14.175 1.00 62.78 185 PRO A CA 1
ATOM 1523 C C . PRO A 1 185 ? -10.832 26.437 13.010 1.00 62.78 185 PRO A C 1
ATOM 1525 O O . PRO A 1 185 ? -10.606 26.745 11.840 1.00 62.78 185 PRO A O 1
ATOM 1528 N N . LEU A 1 186 ? -11.509 25.332 13.326 1.00 55.69 186 LEU A N 1
ATOM 1529 C CA . LEU A 1 186 ? -11.978 24.328 12.372 1.00 55.69 186 LEU A CA 1
ATOM 1530 C C . LEU A 1 186 ? -13.240 24.818 11.638 1.00 55.69 186 LEU A C 1
ATOM 1532 O O . LEU A 1 186 ? -13.331 24.681 10.424 1.00 55.69 186 LEU A O 1
ATOM 1536 N N . PHE A 1 187 ? -14.152 25.494 12.341 1.00 58.00 187 PHE A N 1
ATOM 1537 C CA . PHE A 1 187 ? -15.313 26.162 11.740 1.00 58.00 187 PHE A CA 1
ATOM 1538 C C . PHE A 1 187 ? -14.922 27.402 10.926 1.00 58.00 187 PHE A C 1
ATOM 1540 O O . PHE A 1 187 ? -15.369 27.539 9.791 1.00 58.00 187 PHE A O 1
ATOM 1547 N N . ASN A 1 188 ? -14.005 28.238 11.428 1.00 57.97 188 ASN A N 1
ATOM 1548 C CA . ASN A 1 188 ? -13.541 29.418 10.684 1.00 57.97 188 ASN A CA 1
ATOM 1549 C C . ASN A 1 188 ? -12.797 29.061 9.384 1.00 57.97 188 ASN A C 1
ATOM 1551 O O . ASN A 1 188 ? -12.788 29.844 8.439 1.00 57.97 188 ASN A O 1
ATOM 1555 N N . SER A 1 189 ? -12.162 27.886 9.318 1.00 53.81 189 SER A N 1
ATOM 1556 C CA . SER A 1 189 ? -11.526 27.409 8.082 1.00 53.81 189 SER A CA 1
ATOM 1557 C C . SER A 1 189 ? -12.514 26.777 7.097 1.00 53.81 189 SER A C 1
ATOM 1559 O O . SER A 1 189 ? -12.249 26.811 5.900 1.00 53.81 189 SER A O 1
ATOM 1561 N N . LEU A 1 190 ? -13.658 26.262 7.562 1.00 48.47 190 LEU A N 1
ATOM 1562 C CA . LEU A 1 190 ? -14.756 25.787 6.710 1.00 48.47 190 LEU A CA 1
ATOM 1563 C C . LEU A 1 190 ? -15.544 26.944 6.074 1.00 48.47 190 LEU A C 1
ATOM 1565 O O . LEU A 1 190 ? -15.904 26.844 4.903 1.00 48.47 190 LEU A O 1
ATOM 1569 N N . GLU A 1 191 ? -15.746 28.056 6.790 1.00 46.81 191 GLU A N 1
ATOM 1570 C CA . GLU A 1 191 ? -16.426 29.249 6.248 1.00 46.81 191 GLU A CA 1
ATOM 1571 C C . GLU A 1 191 ? -15.662 29.914 5.085 1.00 46.81 191 GLU A C 1
ATOM 1573 O O . GLU A 1 191 ? -16.264 30.538 4.212 1.00 46.81 191 GLU A O 1
ATOM 1578 N N . LEU A 1 192 ? -14.340 29.722 5.007 1.00 44.75 192 LEU A N 1
ATOM 1579 C CA . LEU A 1 192 ? -13.499 30.196 3.897 1.00 44.75 192 LEU A CA 1
ATOM 1580 C C . LEU A 1 192 ? -13.725 29.441 2.573 1.00 44.75 192 LEU A C 1
ATOM 1582 O O . LEU A 1 192 ? -13.295 29.927 1.530 1.00 44.75 192 LEU A O 1
ATOM 1586 N N . PHE A 1 193 ? -14.392 28.282 2.594 1.00 40.84 193 PHE A N 1
ATOM 1587 C CA . PHE A 1 193 ? -14.725 27.491 1.399 1.00 40.84 193 PHE A CA 1
ATOM 1588 C C . PHE A 1 193 ? -16.214 27.553 1.019 1.00 40.84 193 PHE A C 1
ATOM 1590 O O . PHE A 1 193 ? -16.627 26.887 0.072 1.00 40.84 193 PHE A O 1
ATOM 1597 N N . SER A 1 194 ? -17.020 28.338 1.742 1.00 41.47 194 SER A N 1
ATOM 1598 C CA . SER A 1 194 ? -18.453 28.540 1.476 1.00 41.47 194 SER A CA 1
ATOM 1599 C C . SER A 1 194 ? -18.785 29.870 0.777 1.00 41.47 194 SER A C 1
ATOM 1601 O O . SER A 1 194 ? -19.939 30.295 0.814 1.00 41.47 194 SER A O 1
ATOM 1603 N N . GLY A 1 195 ? -17.791 30.526 0.165 1.00 40.22 195 GLY A N 1
ATOM 1604 C CA . GLY A 1 195 ? -17.945 31.739 -0.651 1.00 40.22 195 GLY A CA 1
ATOM 1605 C C . GLY A 1 195 ? -17.769 31.470 -2.137 1.00 40.22 195 GLY A C 1
ATOM 1606 O O . GLY A 1 195 ? -16.777 30.791 -2.483 1.00 40.22 195 GLY A O 1
#